Protein AF-A0AAZ3RYK9-F1 (afdb_monomer_lite)

Foldseek 3Di:
DVVVVVVVVVVVVVVVLVVVLVVLLVVLVVVLVVVLVVLVVVVVPDDVVVVVPDDPVVVVCCNPVVSCCSNPVVSVVVSVVVVVVCVVVVVVVVLCVVPVVLVVVVVVLVVVVVVLVVVLVVVLVVLVVQLVVLVVVLVVLVVVCVVCVVVCVVVVVVVVSVVVNVVSVVSSCVSVVVNVVSVVVSVVVVVVSVVVSVVVSVVVVVVVVVVVVVVVVVVVVVVVVVVD

InterPro domains:
  IPR011527 ABC transporter type 1, transmembrane domain [PF00664] (4-202)
  IPR011527 ABC transporter type 1, transmembrane domain [PS50929] (1-202)
  IPR036640 ABC transporter type 1, transmembrane domain superfamily [G3DSA:1.20.1560.10] (1-228)
  IPR036640 ABC transporter type 1, transmembrane domain superfamily [SSF90123] (3-207)
  IPR050173 ATP-binding cassette transporter C-like [PTHR24223] (3-204)

Structure (mmCIF, N/CA/C/O backbone):
data_AF-A0AAZ3RYK9-F1
#
_entry.id   AF-A0AAZ3RYK9-F1
#
loop_
_atom_site.group_PDB
_atom_site.id
_atom_site.type_symbol
_atom_site.label_atom_id
_atom_site.label_alt_id
_atom_site.label_comp_id
_atom_site.label_asym_id
_atom_site.label_entity_id
_atom_site.label_seq_id
_atom_site.pdbx_PDB_ins_code
_atom_site.Cartn_x
_atom_site.Cartn_y
_atom_site.Cartn_z
_atom_site.occupancy
_atom_site.B_iso_or_equiv
_atom_site.auth_seq_id
_atom_site.auth_comp_id
_atom_site.auth_asym_id
_atom_site.auth_atom_id
_atom_site.pdbx_PDB_model_num
ATOM 1 N N . MET A 1 1 ? 39.094 6.526 -16.541 1.00 68.06 1 MET A N 1
ATOM 2 C CA . MET A 1 1 ? 37.928 7.370 -16.906 1.00 68.06 1 MET A CA 1
ATOM 3 C C . MET A 1 1 ? 36.574 6.676 -16.722 1.00 68.06 1 MET A C 1
ATOM 5 O O . MET A 1 1 ? 35.721 7.270 -16.083 1.00 68.06 1 MET A O 1
ATOM 9 N N . ARG A 1 2 ? 36.355 5.431 -17.183 1.00 85.81 2 ARG A N 1
ATOM 10 C CA . ARG A 1 2 ? 35.039 4.752 -17.073 1.00 85.81 2 ARG A CA 1
ATOM 11 C C . ARG A 1 2 ? 34.524 4.572 -15.632 1.00 85.81 2 ARG A C 1
ATOM 13 O O . ARG A 1 2 ? 33.370 4.889 -15.381 1.00 85.81 2 ARG A O 1
ATOM 20 N N . LEU A 1 3 ? 35.371 4.163 -14.677 1.00 90.50 3 LEU A N 1
ATOM 21 C CA . LEU A 1 3 ? 34.967 4.031 -13.262 1.00 90.50 3 LEU A CA 1
ATOM 22 C C . LEU A 1 3 ? 34.516 5.361 -12.632 1.00 90.50 3 LEU A C 1
ATOM 24 O O . LEU A 1 3 ? 33.606 5.362 -11.811 1.00 90.50 3 LEU A O 1
ATOM 28 N N . GLY A 1 4 ? 35.112 6.488 -13.039 1.00 94.06 4 GLY A N 1
ATOM 29 C CA . GLY A 1 4 ? 34.736 7.809 -12.526 1.00 94.06 4 GLY A CA 1
ATOM 30 C C . GLY A 1 4 ? 33.314 8.209 -12.925 1.00 94.06 4 GLY A C 1
ATOM 31 O O . GLY A 1 4 ? 32.574 8.732 -12.100 1.00 94.06 4 GLY A O 1
ATOM 32 N N . VAL A 1 5 ? 32.901 7.888 -14.158 1.00 95.62 5 VAL A N 1
ATOM 33 C CA . VAL A 1 5 ? 31.535 8.153 -14.644 1.00 95.62 5 VAL A CA 1
ATOM 34 C C . VAL A 1 5 ? 30.508 7.301 -13.893 1.00 95.62 5 VAL A C 1
ATOM 36 O O . VAL A 1 5 ? 29.487 7.826 -13.462 1.00 95.62 5 VAL A O 1
ATOM 39 N N . TYR A 1 6 ? 30.793 6.014 -13.659 1.00 94.81 6 TYR A N 1
ATOM 40 C CA . TYR A 1 6 ? 29.920 5.156 -12.845 1.00 94.81 6 TYR A CA 1
ATOM 41 C C . TYR A 1 6 ? 29.797 5.656 -11.401 1.00 94.81 6 TYR A C 1
ATOM 43 O O . TYR A 1 6 ? 28.692 5.703 -10.864 1.00 94.81 6 TYR A O 1
ATOM 51 N N . GLY A 1 7 ? 30.909 6.086 -10.795 1.00 95.75 7 GLY A N 1
ATOM 52 C CA . GLY A 1 7 ? 30.903 6.686 -9.460 1.00 95.75 7 GLY A CA 1
ATOM 53 C C . GLY A 1 7 ? 30.065 7.966 -9.393 1.00 95.75 7 GLY A C 1
ATOM 54 O O . GLY A 1 7 ? 29.255 8.120 -8.481 1.00 95.75 7 GLY A O 1
ATOM 55 N N . ALA A 1 8 ? 30.192 8.849 -10.388 1.00 95.69 8 ALA A N 1
ATOM 56 C CA . ALA A 1 8 ? 29.411 10.082 -10.468 1.00 95.69 8 ALA A CA 1
ATOM 57 C C . ALA A 1 8 ? 27.904 9.814 -10.632 1.00 95.69 8 ALA A C 1
ATOM 59 O O . ALA A 1 8 ? 27.092 10.446 -9.956 1.00 95.69 8 ALA A O 1
ATOM 60 N N . LEU A 1 9 ? 27.523 8.842 -11.470 1.00 95.12 9 LEU A N 1
ATOM 61 C CA . LEU A 1 9 ? 26.125 8.435 -11.635 1.00 95.12 9 LEU A CA 1
ATOM 62 C C . LEU A 1 9 ? 25.547 7.868 -10.330 1.00 95.12 9 LEU A C 1
ATOM 64 O O . LEU A 1 9 ? 24.467 8.289 -9.918 1.00 95.12 9 LEU A O 1
ATOM 68 N N . GLY A 1 10 ? 26.281 6.996 -9.633 1.00 95.44 10 GLY A N 1
ATOM 69 C CA . GLY A 1 10 ? 25.856 6.460 -8.335 1.00 95.44 10 GLY A CA 1
ATOM 70 C C . GLY A 1 10 ? 25.704 7.542 -7.261 1.00 95.44 10 GLY A C 1
ATOM 71 O O . GLY A 1 10 ? 24.700 7.575 -6.549 1.00 95.44 10 GLY A O 1
ATOM 72 N N . ALA A 1 11 ? 26.646 8.486 -7.189 1.00 96.38 11 ALA A N 1
ATOM 73 C CA . ALA A 1 11 ? 26.546 9.627 -6.281 1.00 96.38 11 ALA A CA 1
ATOM 74 C C . ALA A 1 11 ? 25.321 10.502 -6.603 1.00 96.38 11 ALA A C 1
ATOM 76 O O . ALA A 1 11 ? 24.562 10.856 -5.701 1.00 96.38 11 ALA A O 1
ATOM 77 N N . SER A 1 12 ? 25.076 10.789 -7.888 1.00 96.19 12 SER A N 1
ATOM 78 C CA . SER A 1 12 ? 23.903 11.558 -8.324 1.00 96.19 12 SER A CA 1
ATOM 79 C C . SER A 1 12 ? 22.583 10.858 -7.981 1.00 96.19 12 SER A C 1
ATOM 81 O O . SER A 1 12 ? 21.645 11.511 -7.526 1.00 96.19 12 SER A O 1
ATOM 83 N N . GLN A 1 13 ? 22.528 9.527 -8.104 1.00 94.50 13 GLN A N 1
ATOM 84 C CA . GLN A 1 13 ? 21.373 8.726 -7.705 1.00 94.50 13 GLN A CA 1
ATOM 85 C C . GLN A 1 13 ? 21.132 8.818 -6.195 1.00 94.50 13 GLN A C 1
ATOM 87 O O . GLN A 1 13 ? 19.998 9.040 -5.773 1.00 94.50 13 GLN A O 1
ATOM 92 N N . GLY A 1 14 ? 22.182 8.684 -5.379 1.00 94.94 14 GLY A N 1
ATOM 93 C CA . GLY A 1 14 ? 22.080 8.798 -3.923 1.00 94.94 14 GLY A CA 1
ATOM 94 C C . GLY A 1 14 ? 21.541 10.161 -3.485 1.00 94.94 14 GLY A C 1
ATOM 95 O O . GLY A 1 14 ? 20.607 10.230 -2.685 1.00 94.94 14 GLY A O 1
ATOM 96 N N . ILE A 1 15 ? 22.065 11.240 -4.077 1.00 97.06 15 ILE A N 1
ATOM 97 C CA . ILE A 1 15 ? 21.591 12.608 -3.831 1.00 97.06 15 ILE A CA 1
ATOM 98 C C . ILE A 1 15 ? 20.122 12.749 -4.249 1.00 97.06 15 ILE A C 1
ATOM 100 O O . ILE A 1 15 ? 19.313 13.245 -3.469 1.00 97.06 15 ILE A O 1
ATOM 104 N N . ALA A 1 16 ? 19.748 12.265 -5.435 1.00 94.75 16 ALA A N 1
ATOM 105 C CA . ALA A 1 16 ? 18.373 12.343 -5.922 1.00 94.75 16 ALA A CA 1
ATOM 106 C C . ALA A 1 16 ? 17.383 11.592 -5.013 1.00 94.75 16 ALA A C 1
ATOM 108 O O . ALA A 1 16 ? 16.324 12.130 -4.690 1.00 94.75 16 ALA A O 1
ATOM 109 N N . VAL A 1 17 ? 17.731 10.385 -4.549 1.00 93.88 17 VAL A N 1
ATOM 110 C CA . VAL A 1 17 ? 16.900 9.601 -3.615 1.00 93.88 17 VAL A CA 1
ATOM 111 C C . VAL A 1 17 ? 16.759 10.313 -2.271 1.00 93.88 17 VAL A C 1
ATOM 113 O O . VAL A 1 17 ? 15.666 10.344 -1.698 1.00 93.88 17 VAL A O 1
ATOM 116 N N . PHE A 1 18 ? 17.837 10.918 -1.775 1.00 94.88 18 PHE A N 1
ATOM 117 C CA . PHE A 1 18 ? 17.808 11.685 -0.535 1.00 94.88 18 PHE A CA 1
ATOM 118 C C . PHE A 1 18 ? 16.912 12.924 -0.655 1.00 94.88 18 PHE A C 1
ATOM 120 O O . PHE A 1 18 ? 16.006 13.107 0.163 1.00 94.88 18 PHE A O 1
ATOM 127 N N . CYS A 1 19 ? 17.093 13.721 -1.714 1.00 95.69 19 CYS A N 1
ATOM 128 C CA . CYS A 1 19 ? 16.249 14.876 -2.018 1.00 95.69 19 CYS A CA 1
ATOM 129 C C . CYS A 1 19 ? 14.777 14.471 -2.132 1.00 95.69 19 CYS A C 1
ATOM 131 O O . CYS A 1 19 ? 13.927 15.067 -1.478 1.00 95.69 19 CYS A O 1
ATOM 133 N N . TYR A 1 20 ? 14.485 13.411 -2.887 1.00 93.81 20 TYR A N 1
ATOM 134 C CA . TYR A 1 20 ? 13.140 12.861 -3.026 1.00 93.81 20 TYR A CA 1
ATOM 135 C C . TYR A 1 20 ? 12.517 12.486 -1.672 1.00 93.81 20 TYR A C 1
ATOM 137 O O . TYR A 1 20 ? 11.384 12.873 -1.371 1.00 93.81 20 TYR A O 1
ATOM 145 N N . SER A 1 21 ? 13.260 11.762 -0.829 1.00 92.62 21 SER A N 1
ATOM 146 C CA . SER A 1 21 ? 12.773 11.337 0.485 1.00 92.62 21 SER A CA 1
ATOM 147 C C . SER A 1 21 ? 12.438 12.533 1.377 1.00 92.62 21 SER A C 1
ATOM 149 O O . SER A 1 21 ? 11.393 12.524 2.035 1.00 92.62 21 SER A O 1
ATOM 151 N N . ILE A 1 22 ? 13.280 13.571 1.361 1.00 94.25 22 ILE A N 1
ATOM 152 C CA . ILE A 1 22 ? 13.049 14.816 2.099 1.00 94.25 22 ILE A CA 1
ATOM 153 C C . ILE A 1 22 ? 11.828 15.556 1.554 1.00 94.25 22 ILE A C 1
ATOM 155 O O . ILE A 1 22 ? 10.961 15.932 2.340 1.00 94.25 22 ILE A O 1
ATOM 159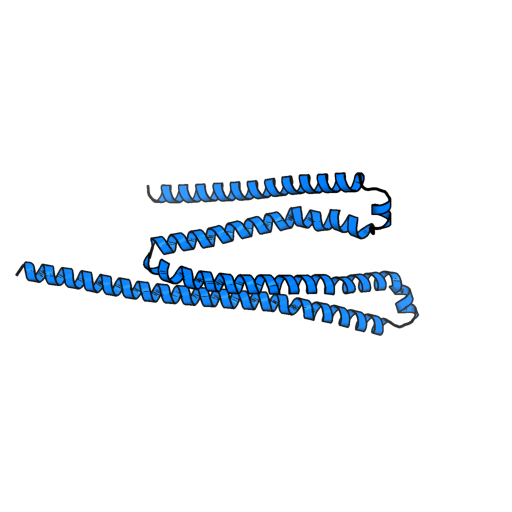 N N . SER A 1 23 ? 11.715 15.731 0.235 1.00 94.19 23 SER A N 1
ATOM 160 C CA . SER A 1 23 ? 10.589 16.442 -0.380 1.00 94.19 23 SER A CA 1
ATOM 161 C C . SER A 1 23 ? 9.244 15.817 -0.013 1.00 94.19 23 SER A C 1
ATOM 163 O O . SER A 1 23 ? 8.325 16.536 0.375 1.00 94.19 23 SER A O 1
ATOM 165 N N . VAL A 1 24 ? 9.129 14.484 -0.064 1.00 93.38 24 VAL A N 1
ATOM 166 C CA . VAL A 1 24 ? 7.886 13.795 0.319 1.00 93.38 24 VAL A CA 1
ATOM 167 C C . VAL A 1 24 ? 7.618 13.913 1.821 1.00 93.38 24 VAL A C 1
ATOM 169 O O . VAL A 1 24 ? 6.473 14.126 2.213 1.00 93.38 24 VAL A O 1
ATOM 172 N N . SER A 1 25 ? 8.648 13.823 2.668 1.00 91.50 25 SER A N 1
ATOM 173 C CA . SER A 1 25 ? 8.480 13.999 4.117 1.00 91.50 25 SER A CA 1
ATOM 174 C C . SER A 1 25 ? 8.010 15.414 4.476 1.00 91.50 25 SER A C 1
ATOM 176 O O . SER A 1 25 ? 7.058 15.566 5.236 1.00 91.50 25 SER A O 1
ATOM 178 N N . ILE A 1 26 ? 8.626 16.452 3.903 1.00 94.31 26 ILE A N 1
ATOM 179 C CA . ILE A 1 26 ? 8.230 17.851 4.134 1.00 94.31 26 ILE A CA 1
ATOM 180 C C . ILE A 1 26 ? 6.816 18.102 3.600 1.00 94.31 26 ILE A C 1
ATOM 182 O O . ILE A 1 26 ? 6.007 18.728 4.284 1.00 94.31 26 ILE A O 1
ATOM 186 N N . GLY A 1 27 ? 6.496 17.582 2.410 1.00 94.38 27 GLY A N 1
ATOM 187 C CA . GLY A 1 27 ? 5.152 17.665 1.838 1.00 94.38 27 GLY A CA 1
ATOM 188 C C . GLY A 1 27 ? 4.092 17.015 2.731 1.00 94.38 27 GLY A C 1
ATOM 189 O O . GLY A 1 27 ? 3.032 17.603 2.938 1.00 94.38 27 GLY A O 1
ATOM 190 N N . GLY A 1 28 ? 4.401 15.854 3.321 1.00 92.94 28 GLY A N 1
ATOM 191 C CA . GLY A 1 28 ? 3.537 15.178 4.292 1.00 92.94 28 GLY A CA 1
ATOM 192 C C . GLY A 1 28 ? 3.267 16.027 5.535 1.00 92.94 28 GLY A C 1
ATOM 193 O O . GLY A 1 28 ? 2.111 16.229 5.899 1.00 92.94 28 GLY A O 1
ATOM 194 N N . ILE A 1 29 ? 4.316 16.609 6.126 1.00 93.19 29 ILE A N 1
ATOM 195 C CA . ILE A 1 29 ? 4.194 17.481 7.307 1.00 93.19 29 ILE A CA 1
ATOM 196 C C . ILE A 1 29 ? 3.362 18.730 6.986 1.00 93.19 29 ILE A C 1
ATOM 198 O O . ILE A 1 29 ? 2.501 19.125 7.773 1.00 93.19 29 ILE A O 1
ATOM 202 N N . LEU A 1 30 ? 3.592 19.364 5.832 1.00 94.94 30 LEU A N 1
ATOM 203 C CA . LEU A 1 30 ? 2.838 20.551 5.425 1.00 94.94 30 LEU A CA 1
ATOM 204 C C . LEU A 1 30 ? 1.354 20.227 5.207 1.00 94.94 30 LEU A C 1
ATOM 206 O O . LEU A 1 30 ? 0.489 20.964 5.685 1.00 94.94 30 LEU A O 1
ATOM 210 N N . ALA A 1 31 ? 1.063 19.114 4.529 1.00 94.06 31 ALA A N 1
ATOM 211 C CA . ALA A 1 31 ? -0.299 18.649 4.295 1.00 94.06 31 ALA A CA 1
ATOM 212 C C . ALA A 1 31 ? -1.018 18.325 5.610 1.00 94.06 31 ALA A C 1
ATOM 214 O O . ALA A 1 31 ? -2.155 18.754 5.804 1.00 94.06 31 ALA A O 1
ATOM 215 N N . SER A 1 32 ? -0.348 17.637 6.536 1.00 93.50 32 SER A N 1
ATOM 216 C CA . SER A 1 32 ? -0.910 17.336 7.852 1.00 93.50 32 SER A CA 1
ATOM 217 C C . SER A 1 32 ? -1.215 18.599 8.653 1.00 93.50 32 SER A C 1
ATOM 219 O O . SER A 1 32 ? -2.338 18.765 9.131 1.00 93.50 32 SER A O 1
ATOM 221 N N . ARG A 1 33 ? -0.278 19.557 8.718 1.00 93.75 33 ARG A N 1
ATOM 222 C CA . ARG A 1 33 ? -0.511 20.841 9.402 1.00 93.75 33 ARG A CA 1
ATOM 223 C C . ARG A 1 33 ? -1.720 21.574 8.829 1.00 93.75 33 ARG A C 1
ATOM 225 O O . ARG A 1 33 ? -2.548 22.060 9.596 1.00 93.75 33 ARG A O 1
ATOM 232 N N . TYR A 1 34 ? -1.836 21.625 7.503 1.00 95.88 34 TYR A N 1
ATOM 233 C CA . TYR A 1 34 ? -2.966 22.263 6.832 1.00 95.88 34 TYR A CA 1
ATOM 234 C C . TYR A 1 34 ? -4.296 21.560 7.144 1.00 95.88 34 TYR A C 1
ATOM 236 O O . TYR A 1 34 ? -5.269 22.215 7.522 1.00 95.88 34 TYR A O 1
ATOM 244 N N . LEU A 1 35 ? -4.339 20.228 7.041 1.00 95.00 35 LEU A N 1
ATOM 245 C CA . LEU A 1 35 ? -5.543 19.438 7.312 1.00 95.00 35 LEU A CA 1
ATOM 246 C C . LEU A 1 35 ? -5.961 19.518 8.783 1.00 95.00 35 LEU A C 1
ATOM 248 O O . LEU A 1 35 ? -7.145 19.697 9.069 1.00 95.00 35 LEU A O 1
ATOM 252 N N . HIS A 1 36 ? -5.005 19.453 9.709 1.00 95.00 36 HIS A N 1
ATOM 253 C CA . HIS A 1 36 ? -5.260 19.573 11.140 1.00 95.00 36 HIS A CA 1
ATOM 254 C C . HIS A 1 36 ? -5.800 20.963 11.503 1.00 95.00 36 HIS A C 1
ATOM 256 O O . HIS A 1 36 ? -6.818 21.067 12.186 1.00 95.00 36 HIS A O 1
ATOM 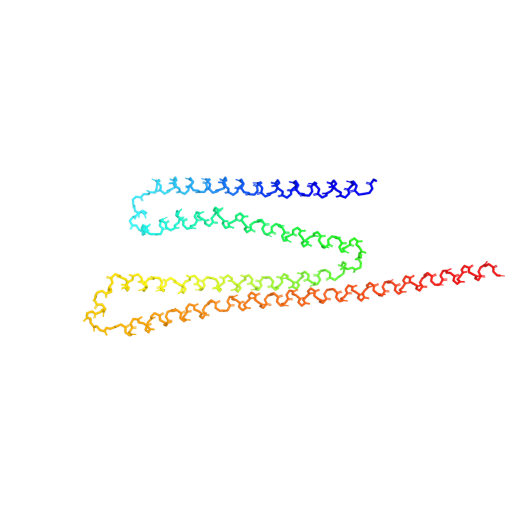262 N N . GLN A 1 37 ? -5.182 22.039 10.997 1.00 95.62 37 GLN A N 1
ATOM 263 C CA . GLN A 1 37 ? -5.663 23.407 11.224 1.00 95.62 37 GLN A CA 1
ATOM 264 C C . GLN A 1 37 ? -7.050 23.642 10.618 1.00 95.62 37 GLN A C 1
ATOM 266 O O . GLN A 1 37 ? -7.905 24.240 11.269 1.00 95.62 37 GLN A O 1
ATOM 271 N N . SER A 1 38 ? -7.297 23.148 9.401 1.00 96.19 38 SER A N 1
ATOM 272 C CA . SER A 1 38 ? -8.607 23.252 8.751 1.00 96.19 38 SER A CA 1
ATOM 273 C C . SER A 1 38 ? -9.687 22.498 9.534 1.00 96.19 38 SER A C 1
ATOM 275 O O . SER A 1 38 ? -10.769 23.034 9.779 1.00 96.19 38 SER A O 1
ATOM 277 N N . MET A 1 39 ? -9.383 21.282 10.002 1.00 94.00 39 MET A N 1
ATOM 278 C CA . MET A 1 39 ? -10.295 20.496 10.834 1.00 94.00 39 MET A CA 1
ATOM 279 C C . MET A 1 39 ? -10.596 21.208 12.155 1.00 94.00 39 MET A C 1
ATOM 281 O O . MET A 1 39 ? -11.764 21.348 12.514 1.00 94.00 39 MET A O 1
ATOM 285 N N . LEU A 1 40 ? -9.568 21.705 12.849 1.00 95.56 40 LEU A N 1
ATOM 286 C CA . LEU A 1 40 ? -9.721 22.434 14.106 1.00 95.56 40 LEU A CA 1
ATOM 287 C C . LEU A 1 40 ? -10.581 23.693 13.924 1.00 95.56 40 LEU A C 1
ATOM 289 O O . LEU A 1 40 ? -11.518 23.912 14.689 1.00 95.56 40 LEU A O 1
ATOM 293 N N . TYR A 1 41 ? -10.311 24.481 12.881 1.00 96.88 41 TYR A N 1
ATOM 294 C CA . TYR A 1 41 ? -11.074 25.689 12.567 1.00 96.88 41 TYR A CA 1
ATOM 295 C C . TYR A 1 41 ? -12.561 25.389 12.319 1.00 96.88 41 TYR A C 1
ATOM 297 O O . TYR A 1 41 ? -13.435 26.063 12.866 1.00 96.88 41 TYR A O 1
ATOM 305 N N . ASN A 1 42 ? -12.862 24.344 11.542 1.00 94.81 42 ASN A N 1
ATOM 306 C CA . ASN A 1 42 ? -14.240 23.951 11.239 1.00 94.81 42 ASN A CA 1
ATOM 307 C C . ASN A 1 42 ? -14.982 23.416 12.473 1.00 94.81 42 ASN A C 1
ATOM 309 O O . ASN A 1 42 ? -16.160 23.722 12.666 1.00 94.81 42 ASN A O 1
ATOM 313 N N . VAL A 1 43 ? -14.301 22.651 13.332 1.00 94.69 43 VAL A N 1
ATOM 314 C CA . VAL A 1 43 ? -14.889 22.131 14.575 1.00 94.69 43 VAL A CA 1
ATOM 315 C C . VAL A 1 43 ? -15.207 23.275 15.536 1.00 94.69 43 VAL A C 1
ATOM 317 O O . VAL A 1 43 ? -16.326 23.343 16.030 1.00 94.69 43 VAL A O 1
ATOM 320 N N . LEU A 1 44 ? -14.287 24.223 15.740 1.00 94.12 44 LEU A N 1
ATOM 321 C CA . LEU A 1 44 ? -14.506 25.367 16.638 1.00 94.12 44 LEU A CA 1
ATOM 322 C C . LEU A 1 44 ? -15.650 26.289 16.185 1.00 94.12 44 LEU A C 1
ATOM 324 O O . LEU A 1 44 ? -16.287 26.928 17.016 1.00 94.12 44 LEU A O 1
ATOM 328 N N . ARG A 1 45 ? -15.925 26.357 14.877 1.00 96.12 45 ARG A N 1
ATOM 329 C CA . ARG A 1 45 ? -17.015 27.166 14.307 1.00 96.12 45 ARG A CA 1
ATOM 330 C C . ARG A 1 45 ? -18.353 26.420 14.220 1.00 96.12 45 ARG A C 1
ATOM 332 O O . ARG A 1 45 ? -19.350 26.994 13.784 1.00 96.12 45 ARG A O 1
ATOM 339 N N . SER A 1 46 ? -18.388 25.144 14.595 1.00 95.19 46 SER A N 1
ATOM 340 C CA . SER A 1 46 ? -19.602 24.334 14.515 1.00 95.19 46 SER A CA 1
ATOM 341 C C . SER A 1 46 ? -20.611 24.721 15.610 1.00 95.19 46 SER A C 1
ATOM 343 O O . SER A 1 46 ? -20.209 25.039 16.729 1.00 95.19 46 SER A O 1
ATOM 345 N N . PRO A 1 47 ? -21.928 24.703 15.322 1.00 95.88 47 PRO A N 1
ATOM 346 C CA . PRO A 1 47 ? -22.956 25.042 16.307 1.00 95.88 47 PRO A CA 1
ATOM 347 C C . PRO A 1 47 ? -23.033 23.991 17.423 1.00 95.88 47 PRO A C 1
ATOM 349 O O . PRO A 1 47 ? -22.711 22.826 17.199 1.00 95.88 47 PRO A O 1
ATOM 352 N N . MET A 1 48 ? -23.561 24.360 18.595 1.00 92.44 48 MET A N 1
ATOM 353 C CA . MET A 1 48 ? -23.672 23.447 19.748 1.00 92.44 48 MET A CA 1
ATOM 354 C C . MET A 1 48 ? -24.418 22.139 19.420 1.00 92.44 48 MET A C 1
ATOM 356 O O . MET A 1 48 ? -24.017 21.067 19.862 1.00 92.44 48 MET A O 1
ATOM 360 N N . SER A 1 49 ? -25.419 22.195 18.530 1.00 95.00 49 SER A N 1
ATOM 361 C CA . SER A 1 49 ? -26.152 21.010 18.053 1.00 95.00 49 SER A CA 1
ATOM 362 C C . SER A 1 49 ? -25.251 19.936 17.416 1.00 95.00 49 SER A C 1
ATOM 364 O O . SER A 1 49 ? -25.556 18.745 17.490 1.00 95.00 49 SER A O 1
ATOM 366 N N . PHE A 1 50 ? -24.120 20.321 16.811 1.00 93.19 50 PHE A N 1
ATOM 367 C CA . PHE A 1 50 ? -23.137 19.367 16.287 1.00 93.19 50 PHE A CA 1
ATOM 368 C C . PHE A 1 50 ? -22.461 18.574 17.413 1.00 93.19 50 PHE A C 1
ATOM 370 O O . PHE A 1 50 ? -22.287 17.360 17.286 1.00 93.19 50 PHE A O 1
ATOM 377 N N . PHE A 1 51 ? -22.120 19.244 18.515 1.00 92.75 51 PHE A N 1
ATOM 378 C CA . PHE A 1 51 ? -21.480 18.629 19.678 1.00 92.75 51 PHE A CA 1
ATOM 379 C C . PHE A 1 51 ? -22.448 17.765 20.492 1.00 92.75 51 PHE A C 1
ATOM 381 O O . PHE A 1 51 ? -22.029 16.756 21.045 1.00 92.75 51 PHE A O 1
ATOM 388 N N . GLU A 1 52 ? -23.739 18.100 20.511 1.00 92.81 52 GLU A N 1
ATOM 389 C CA . GLU A 1 52 ? -24.767 17.269 21.154 1.00 92.81 52 GLU A CA 1
ATOM 390 C C . GLU A 1 52 ? -25.071 15.988 20.365 1.00 92.81 52 GLU A C 1
ATOM 392 O O . GLU A 1 52 ? -25.313 14.935 20.951 1.00 92.81 52 GLU A O 1
ATOM 397 N N . ARG A 1 53 ? -25.046 16.049 19.025 1.00 90.12 53 ARG A N 1
ATOM 398 C CA . ARG A 1 53 ? -25.304 14.877 18.166 1.00 90.12 53 ARG A CA 1
ATOM 399 C C . ARG A 1 53 ? -24.098 13.955 18.011 1.00 90.12 53 ARG A C 1
ATOM 401 O O . ARG A 1 53 ? -24.275 12.767 17.748 1.00 90.12 53 ARG A O 1
ATOM 408 N N . THR A 1 54 ? -22.882 14.488 18.102 1.00 88.38 54 THR A N 1
ATOM 409 C CA . THR A 1 54 ? -21.661 13.728 17.808 1.00 88.38 54 THR A CA 1
ATOM 410 C C . THR A 1 54 ? -21.008 13.256 19.105 1.00 88.38 54 THR A C 1
ATOM 412 O O . THR A 1 54 ? -20.618 14.093 19.915 1.00 88.38 54 THR A O 1
ATOM 415 N N . PRO A 1 55 ? -20.805 11.943 19.316 1.00 88.19 55 PRO A N 1
ATOM 416 C CA . PRO A 1 55 ? -20.144 11.467 20.525 1.00 88.19 55 PRO A CA 1
ATOM 417 C C . PRO A 1 55 ? -18.691 11.956 20.562 1.00 88.19 55 PRO A C 1
ATOM 419 O O . PRO A 1 55 ? -17.966 11.862 19.566 1.00 88.19 55 PRO A O 1
ATOM 422 N N . SER A 1 56 ? -18.243 12.426 21.728 1.00 84.94 56 SER A N 1
ATOM 423 C CA . SER A 1 56 ? -16.891 12.969 21.940 1.00 84.94 56 SER A CA 1
ATOM 424 C C . SER A 1 56 ? -15.780 12.002 21.505 1.00 84.94 56 SER A C 1
ATOM 426 O O . SER A 1 56 ? -14.779 12.429 20.930 1.00 84.94 56 SER A O 1
ATOM 428 N N . GLY A 1 57 ? -15.989 10.691 21.667 1.00 82.06 57 GLY A N 1
ATOM 429 C CA . GLY A 1 57 ? -15.054 9.653 21.221 1.00 82.06 57 GLY A CA 1
ATOM 430 C C . GLY A 1 57 ? -14.788 9.645 19.709 1.00 82.06 57 GLY A C 1
ATOM 431 O O . GLY A 1 57 ? -13.652 9.421 19.295 1.00 82.06 57 GLY A O 1
ATOM 432 N N . ASN A 1 58 ? -15.783 9.961 18.872 1.00 83.06 58 ASN A N 1
ATOM 433 C CA . ASN A 1 58 ? -15.580 10.052 17.420 1.00 83.06 58 ASN A CA 1
ATOM 434 C C . ASN A 1 58 ? -14.716 11.259 17.043 1.00 83.06 58 ASN A C 1
ATOM 436 O O . ASN A 1 58 ? -13.909 11.170 16.116 1.00 83.06 58 ASN A O 1
ATOM 440 N N . LEU A 1 59 ? -14.876 12.376 17.758 1.00 90.00 59 LEU A N 1
ATOM 441 C CA . LEU A 1 59 ? -14.075 13.578 17.544 1.00 90.00 59 LEU A CA 1
ATOM 442 C C . LEU A 1 59 ? -12.612 13.323 17.930 1.00 90.00 59 LEU A C 1
ATOM 444 O O . LEU A 1 59 ? -11.715 13.579 17.131 1.00 90.00 59 LEU A O 1
ATOM 448 N N . VAL A 1 60 ? -12.379 12.729 19.105 1.00 89.75 60 VAL A N 1
ATOM 449 C CA . VAL A 1 60 ? -11.033 12.355 19.570 1.00 89.75 60 VAL A CA 1
ATOM 450 C C . VAL A 1 60 ? -10.387 11.338 18.629 1.00 89.75 60 VAL A C 1
ATOM 452 O O . VAL A 1 60 ? -9.242 11.524 18.230 1.00 89.75 60 VAL A O 1
ATOM 455 N N . ASN A 1 61 ? -11.116 10.307 18.188 1.00 86.44 61 ASN A N 1
ATOM 456 C CA . ASN A 1 61 ? -10.567 9.323 17.254 1.00 86.44 61 ASN A CA 1
ATOM 457 C C . ASN A 1 61 ? -10.152 9.960 15.913 1.00 86.44 61 ASN A C 1
ATOM 459 O O . ASN A 1 61 ? -9.132 9.567 15.353 1.00 86.44 61 ASN A O 1
ATOM 463 N N . ARG A 1 62 ? -10.878 10.976 15.421 1.00 88.88 62 ARG A N 1
ATOM 464 C CA . ARG A 1 62 ? -10.456 11.747 14.239 1.00 88.88 62 ARG A CA 1
ATOM 465 C C . ARG A 1 62 ? -9.174 12.540 14.504 1.00 88.88 62 ARG A C 1
ATOM 467 O O . ARG A 1 62 ? -8.230 12.422 13.733 1.00 88.88 62 ARG A O 1
ATOM 474 N N . PHE A 1 63 ? -9.103 13.297 15.597 1.00 92.44 63 PHE A N 1
ATOM 475 C CA . PHE A 1 63 ? -7.914 14.105 15.893 1.00 92.44 63 PHE A CA 1
ATOM 476 C C . PHE A 1 63 ? -6.673 13.277 16.229 1.00 92.44 63 PHE A C 1
ATOM 478 O O . PHE A 1 63 ? -5.572 13.712 15.907 1.00 92.44 63 PHE A O 1
ATOM 485 N N . SER A 1 64 ? -6.829 12.103 16.837 1.00 89.88 64 SER A N 1
ATOM 486 C CA . SER A 1 64 ? -5.706 11.230 17.179 1.00 89.88 64 SER A CA 1
ATOM 487 C C . SER A 1 64 ? -5.368 10.266 16.042 1.00 89.88 64 SER A C 1
ATOM 489 O O . SER A 1 64 ? -4.289 10.342 15.466 1.00 89.88 64 SER A O 1
ATOM 491 N N . LYS A 1 65 ? -6.285 9.358 15.692 1.00 87.81 65 LYS A N 1
ATOM 492 C CA . LYS A 1 65 ? -5.981 8.208 14.829 1.00 87.81 65 LYS A CA 1
ATOM 493 C C . LYS A 1 65 ? -5.946 8.554 13.344 1.00 87.81 65 LYS A C 1
ATOM 495 O O . LYS A 1 65 ? -5.096 8.042 12.616 1.00 87.81 65 LYS A O 1
ATOM 500 N N . GLU A 1 66 ? -6.858 9.410 12.883 1.00 90.44 66 GLU A N 1
ATOM 501 C CA . GLU A 1 66 ? -6.853 9.837 11.477 1.00 90.44 66 GLU A CA 1
ATOM 502 C C . GLU A 1 66 ? -5.675 10.782 11.204 1.00 90.44 66 GLU A C 1
ATOM 504 O O . GLU A 1 66 ? -4.996 10.614 10.194 1.00 90.44 66 GLU A O 1
ATOM 509 N N . THR A 1 67 ? -5.364 11.706 12.122 1.00 91.50 67 THR A N 1
ATOM 510 C CA . THR A 1 67 ? -4.165 12.560 12.009 1.00 91.50 67 THR A CA 1
ATOM 511 C C . THR A 1 67 ? -2.880 11.729 11.984 1.00 91.50 67 THR A C 1
ATOM 513 O O . THR A 1 67 ? -2.075 11.914 11.079 1.00 91.50 67 THR A O 1
ATOM 516 N N . ASP A 1 68 ? -2.724 10.740 12.874 1.00 92.44 68 ASP A N 1
ATOM 517 C CA . ASP A 1 68 ? -1.556 9.839 12.860 1.00 92.44 68 ASP A CA 1
ATOM 518 C C . ASP A 1 68 ? -1.435 9.052 11.541 1.00 92.44 68 ASP A C 1
ATOM 520 O O . ASP A 1 68 ? -0.350 8.877 10.985 1.00 92.44 68 ASP A O 1
ATOM 524 N N . THR A 1 69 ? -2.568 8.639 10.966 1.00 90.69 69 THR A N 1
ATOM 525 C CA . THR A 1 69 ? -2.582 7.999 9.643 1.00 90.69 69 THR A CA 1
ATOM 526 C C . THR A 1 69 ? -2.066 8.954 8.558 1.00 90.69 69 THR A C 1
ATOM 528 O O . THR A 1 69 ? -1.293 8.540 7.690 1.00 90.69 69 THR A O 1
ATOM 531 N N . ILE A 1 70 ? -2.459 10.230 8.605 1.00 91.50 70 ILE A N 1
ATOM 532 C CA . ILE A 1 70 ? -2.011 11.258 7.655 1.00 91.50 70 ILE A CA 1
ATOM 533 C C . ILE A 1 70 ? -0.521 11.575 7.833 1.00 91.50 70 ILE A C 1
ATOM 535 O O . ILE A 1 70 ? 0.182 11.720 6.834 1.00 91.50 70 ILE A O 1
ATOM 539 N N . ASP A 1 71 ? -0.039 11.633 9.072 1.00 91.62 71 ASP A N 1
ATOM 540 C CA . ASP A 1 71 ? 1.350 11.958 9.403 1.00 91.62 71 ASP A CA 1
ATOM 541 C C . ASP A 1 71 ? 2.323 10.833 9.053 1.00 91.62 71 ASP A C 1
ATOM 543 O O . ASP A 1 71 ? 3.346 11.051 8.400 1.00 91.62 71 ASP A O 1
ATOM 547 N N . SER A 1 72 ? 2.004 9.614 9.480 1.00 89.19 72 SER A N 1
ATOM 548 C CA . SER A 1 72 ? 2.958 8.505 9.486 1.00 89.19 72 SER A CA 1
ATOM 549 C C . SER A 1 72 ? 2.756 7.561 8.300 1.00 89.19 72 SER A C 1
ATOM 551 O O . SER A 1 72 ? 3.715 7.113 7.663 1.00 89.19 72 SER A O 1
ATOM 553 N N . ILE A 1 73 ? 1.500 7.244 7.976 1.00 91.25 73 ILE A N 1
ATOM 554 C CA . ILE A 1 73 ? 1.173 6.160 7.041 1.00 91.25 73 ILE A CA 1
ATOM 555 C C . ILE A 1 73 ? 1.149 6.666 5.595 1.00 91.25 73 ILE A C 1
ATOM 557 O O . ILE A 1 73 ? 1.764 6.049 4.720 1.00 91.25 73 ILE A O 1
ATOM 561 N N . ILE A 1 74 ? 0.485 7.795 5.323 1.00 91.38 74 ILE A N 1
ATOM 562 C CA . ILE A 1 74 ? 0.328 8.320 3.955 1.00 91.38 74 ILE A CA 1
ATOM 563 C C . ILE A 1 74 ? 1.680 8.616 3.277 1.00 91.38 74 ILE A C 1
ATOM 565 O O . ILE A 1 74 ? 1.882 8.125 2.160 1.00 91.38 74 ILE A O 1
ATOM 569 N N . PRO A 1 75 ? 2.642 9.332 3.900 1.00 92.12 75 PRO A N 1
ATOM 570 C CA . PRO A 1 75 ? 3.916 9.634 3.247 1.00 92.12 75 PRO A CA 1
ATOM 571 C C . PRO A 1 75 ? 4.719 8.370 2.931 1.00 92.12 75 PRO A C 1
ATOM 573 O O . PRO A 1 75 ? 5.337 8.276 1.871 1.00 92.12 75 PRO A O 1
ATOM 576 N N . SER A 1 76 ? 4.669 7.371 3.818 1.00 91.75 76 SER A N 1
ATOM 577 C CA . SER A 1 76 ? 5.316 6.073 3.608 1.00 91.75 76 SER A CA 1
ATOM 578 C C . SER A 1 76 ? 4.719 5.329 2.407 1.00 91.75 76 SER A C 1
ATOM 580 O O . SER A 1 76 ? 5.451 4.875 1.523 1.00 91.75 76 SER A O 1
ATOM 582 N N . ILE A 1 77 ? 3.384 5.277 2.308 1.00 92.56 77 ILE A N 1
ATOM 583 C CA . ILE A 1 77 ? 2.690 4.644 1.177 1.00 92.56 77 ILE A CA 1
ATOM 584 C C . ILE A 1 77 ? 3.021 5.350 -0.141 1.00 92.56 77 ILE A C 1
ATOM 586 O O . ILE A 1 77 ? 3.303 4.675 -1.131 1.00 92.56 77 ILE A O 1
ATOM 590 N N . ILE A 1 78 ? 3.038 6.687 -0.167 1.00 92.19 78 ILE A N 1
ATOM 591 C CA . ILE A 1 78 ? 3.388 7.458 -1.370 1.00 92.19 78 ILE A CA 1
ATOM 592 C C . ILE A 1 78 ? 4.819 7.142 -1.818 1.00 92.19 78 ILE A C 1
ATOM 594 O O . ILE A 1 78 ? 5.040 6.914 -3.010 1.00 92.19 78 ILE A O 1
ATOM 598 N N . LYS A 1 79 ? 5.776 7.060 -0.880 1.00 91.38 79 LYS A N 1
ATOM 599 C CA . LYS A 1 79 ? 7.168 6.694 -1.191 1.00 91.38 79 LYS A CA 1
ATOM 600 C C . LYS A 1 79 ? 7.270 5.323 -1.851 1.00 91.38 79 LYS A C 1
ATOM 602 O O . LYS A 1 79 ? 7.878 5.185 -2.912 1.00 91.38 79 LYS A O 1
ATOM 607 N N . MET A 1 80 ? 6.629 4.321 -1.253 1.00 92.50 80 MET A N 1
ATOM 608 C CA . MET A 1 80 ? 6.608 2.962 -1.800 1.00 92.50 80 MET A CA 1
ATOM 609 C C . MET A 1 80 ? 5.909 2.899 -3.162 1.00 92.50 80 MET A C 1
ATOM 611 O O . MET A 1 80 ? 6.387 2.215 -4.069 1.00 92.50 80 MET A O 1
ATOM 615 N N . PHE A 1 81 ? 4.801 3.625 -3.327 1.00 91.25 81 PHE A N 1
ATOM 616 C CA . PHE A 1 81 ? 4.038 3.658 -4.571 1.00 91.25 81 PHE A CA 1
ATOM 617 C C . PHE A 1 81 ? 4.842 4.274 -5.717 1.00 91.25 81 PHE A C 1
ATOM 619 O O . PHE A 1 81 ? 4.982 3.644 -6.764 1.00 91.25 81 PHE A O 1
ATOM 626 N N . MET A 1 82 ? 5.416 5.466 -5.521 1.00 91.62 82 MET A N 1
ATOM 627 C CA . MET A 1 82 ? 6.227 6.118 -6.553 1.00 91.62 82 MET A CA 1
ATOM 628 C C . MET A 1 82 ? 7.456 5.278 -6.903 1.00 91.62 82 MET A C 1
ATOM 630 O O . MET A 1 82 ? 7.724 5.070 -8.083 1.00 91.62 82 MET A O 1
ATOM 634 N N . GLY A 1 83 ? 8.162 4.737 -5.902 1.00 92.12 83 GLY A N 1
ATOM 635 C CA . GLY A 1 83 ? 9.313 3.861 -6.139 1.00 92.12 83 GLY A CA 1
ATOM 636 C C . GLY A 1 83 ? 8.946 2.625 -6.963 1.00 92.12 83 GLY A C 1
ATOM 637 O O . GLY A 1 83 ? 9.634 2.290 -7.925 1.00 92.12 83 GLY A O 1
ATOM 638 N N . SER A 1 84 ? 7.819 1.986 -6.646 1.00 90.94 84 SER A N 1
ATOM 639 C CA . SER A 1 84 ? 7.330 0.825 -7.398 1.00 90.94 84 SER A CA 1
ATOM 640 C C . SER A 1 84 ? 6.925 1.194 -8.828 1.00 90.94 84 SER A C 1
ATOM 642 O O . SER A 1 84 ? 7.309 0.500 -9.766 1.00 90.94 84 SER A O 1
ATOM 644 N N . MET A 1 85 ? 6.206 2.305 -9.018 1.00 90.69 85 MET A N 1
ATOM 645 C CA . MET A 1 85 ? 5.811 2.790 -10.345 1.00 90.69 85 MET A CA 1
ATOM 646 C C . MET A 1 85 ? 7.031 3.086 -11.225 1.00 90.69 85 MET A C 1
ATOM 648 O O . MET A 1 85 ? 7.099 2.600 -12.353 1.00 90.69 85 MET A O 1
ATOM 652 N N . PHE A 1 86 ? 8.024 3.816 -10.708 1.00 91.88 86 PHE A N 1
ATOM 653 C CA . PHE A 1 86 ? 9.243 4.116 -11.463 1.00 91.88 86 PHE A CA 1
ATOM 654 C C . PHE A 1 86 ? 10.087 2.874 -11.743 1.00 91.88 86 PHE A C 1
ATOM 656 O O . PHE A 1 86 ? 10.632 2.767 -12.836 1.00 91.88 86 PHE A O 1
ATOM 663 N N . ASN A 1 87 ? 10.161 1.912 -10.819 1.00 91.19 87 ASN A N 1
ATOM 664 C CA . ASN A 1 87 ? 10.851 0.645 -11.071 1.00 91.19 87 ASN A CA 1
ATOM 665 C C . ASN A 1 87 ? 10.193 -0.156 -12.201 1.00 91.19 87 ASN A C 1
ATOM 667 O O . ASN A 1 87 ? 10.896 -0.677 -13.067 1.00 91.19 87 ASN A O 1
ATOM 671 N N . VAL A 1 88 ? 8.859 -0.231 -12.224 1.00 88.69 88 VAL A N 1
ATOM 672 C CA . VAL A 1 88 ? 8.117 -0.932 -13.284 1.00 88.69 88 VAL A CA 1
ATOM 673 C C . VAL A 1 88 ? 8.304 -0.229 -14.629 1.00 88.69 88 VAL A C 1
ATOM 675 O O . VAL A 1 88 ? 8.664 -0.878 -15.611 1.00 88.69 88 VAL A O 1
ATOM 678 N N . VAL A 1 89 ? 8.123 1.094 -14.678 1.00 90.31 89 VAL A N 1
ATOM 679 C CA . VAL A 1 89 ? 8.299 1.881 -15.911 1.00 90.31 89 VAL A CA 1
ATOM 680 C C . VAL A 1 89 ? 9.748 1.822 -16.397 1.00 90.31 89 VAL A C 1
ATOM 682 O O . VAL A 1 89 ? 9.982 1.554 -17.571 1.00 90.31 89 VAL A O 1
ATOM 685 N N . GLY A 1 90 ? 10.722 2.003 -15.505 1.00 92.06 90 GLY A N 1
ATOM 686 C CA . GLY A 1 90 ? 12.147 1.956 -15.831 1.00 92.06 90 GLY A CA 1
ATOM 687 C C . GLY A 1 90 ? 12.574 0.593 -16.370 1.00 92.06 90 GLY A C 1
ATOM 688 O O . GLY A 1 90 ? 13.209 0.523 -17.420 1.00 92.06 90 GLY A O 1
ATOM 689 N N . SER A 1 91 ? 12.151 -0.493 -15.717 1.00 88.56 91 SER A N 1
ATOM 690 C CA . SER A 1 91 ? 12.419 -1.855 -16.200 1.00 88.56 91 SER A CA 1
ATOM 691 C C . SER A 1 91 ? 11.783 -2.097 -17.571 1.00 88.56 91 SER A C 1
ATOM 693 O O . SER A 1 91 ? 12.430 -2.643 -18.460 1.00 88.56 91 SER A O 1
ATOM 695 N N . CYS A 1 92 ? 10.545 -1.638 -17.777 1.00 86.75 92 CYS A N 1
ATOM 696 C CA . CYS A 1 92 ? 9.854 -1.743 -19.061 1.00 86.75 92 CYS A CA 1
ATOM 697 C C . CYS A 1 92 ? 10.608 -1.005 -20.183 1.00 86.75 92 CYS A C 1
ATOM 699 O O . CYS A 1 92 ? 10.842 -1.578 -21.246 1.00 86.75 92 CYS A O 1
ATOM 701 N N . VAL A 1 93 ? 11.064 0.228 -19.933 1.00 90.06 93 VAL A N 1
ATOM 702 C CA . VAL A 1 93 ? 11.840 1.026 -20.900 1.00 90.06 93 VAL A CA 1
ATOM 703 C C . VAL A 1 93 ? 13.167 0.348 -21.249 1.00 90.06 93 VAL A C 1
ATOM 705 O O . VAL A 1 93 ? 13.504 0.245 -22.426 1.00 90.06 93 VAL A O 1
ATOM 708 N N . VAL A 1 94 ? 13.904 -0.160 -20.255 1.00 90.25 94 VAL A N 1
ATOM 709 C CA . VAL A 1 94 ? 15.174 -0.870 -20.490 1.00 90.25 94 VAL A CA 1
ATOM 710 C C . VAL A 1 94 ? 14.957 -2.118 -21.349 1.00 90.25 94 VAL A C 1
ATOM 712 O O . VAL A 1 94 ? 15.705 -2.340 -22.301 1.00 90.25 94 VAL A O 1
ATOM 715 N N . ILE A 1 95 ? 13.912 -2.902 -21.066 1.00 86.12 95 ILE A N 1
ATOM 716 C CA . ILE A 1 95 ? 13.576 -4.106 -21.841 1.00 86.12 95 ILE A CA 1
ATOM 717 C C . ILE A 1 95 ? 13.189 -3.744 -23.283 1.00 86.12 95 ILE A C 1
ATOM 719 O O . ILE A 1 95 ? 13.641 -4.404 -24.218 1.00 86.12 95 ILE A O 1
ATOM 723 N N . LEU A 1 96 ? 12.406 -2.679 -23.480 1.00 86.12 96 LEU A N 1
ATOM 724 C CA . LEU A 1 96 ? 12.001 -2.205 -24.807 1.00 86.12 96 LEU A CA 1
ATOM 725 C C . LEU A 1 96 ? 13.190 -1.753 -25.664 1.00 86.12 96 LEU A C 1
ATOM 727 O O . LEU A 1 96 ? 13.226 -2.054 -26.856 1.00 86.12 96 LEU A O 1
ATOM 731 N N . ILE A 1 97 ? 14.167 -1.064 -25.064 1.00 88.38 97 ILE A N 1
ATOM 732 C CA . ILE A 1 97 ? 15.390 -0.642 -25.763 1.00 88.38 97 ILE A CA 1
ATOM 733 C C . ILE A 1 97 ? 16.264 -1.857 -26.102 1.00 88.38 97 ILE A C 1
ATOM 735 O O . ILE A 1 97 ? 16.805 -1.936 -27.203 1.00 88.38 97 ILE A O 1
ATOM 739 N N . ALA A 1 98 ? 16.397 -2.812 -25.177 1.00 85.50 98 ALA A N 1
ATOM 740 C CA . ALA A 1 98 ? 17.224 -4.000 -25.378 1.00 85.50 98 ALA A CA 1
ATOM 741 C C . ALA A 1 98 ? 16.647 -4.956 -26.434 1.00 85.50 98 ALA A C 1
ATOM 743 O O . ALA A 1 98 ? 17.393 -5.580 -27.189 1.00 85.50 98 ALA A O 1
ATOM 744 N N . THR A 1 99 ? 15.324 -5.120 -26.489 1.00 82.06 99 THR A N 1
ATOM 745 C CA . THR A 1 99 ? 14.669 -6.017 -27.447 1.00 82.06 99 THR A CA 1
ATOM 746 C C . THR A 1 99 ? 13.309 -5.444 -27.863 1.00 82.06 99 THR A C 1
ATOM 748 O O . THR A 1 99 ? 12.295 -5.712 -27.217 1.00 82.06 99 THR A O 1
ATOM 751 N N . PRO A 1 100 ? 13.229 -4.704 -28.983 1.00 82.19 100 PRO A N 1
ATOM 752 C CA . PRO A 1 100 ? 11.986 -4.046 -29.399 1.00 82.19 100 PRO A CA 1
ATOM 753 C C . PRO A 1 100 ? 10.865 -5.033 -29.766 1.00 82.19 100 PRO A C 1
ATOM 755 O O . PRO A 1 100 ? 9.690 -4.684 -29.688 1.00 82.19 100 PRO A O 1
ATOM 758 N N . LEU A 1 101 ? 11.195 -6.292 -30.091 1.00 80.44 101 LEU A N 1
ATOM 759 C CA . LEU A 1 101 ? 10.217 -7.361 -30.360 1.00 80.44 101 LEU A CA 1
ATOM 760 C C . LEU A 1 101 ? 9.278 -7.635 -29.170 1.00 80.44 101 LEU A C 1
ATOM 762 O O . LEU A 1 101 ? 8.160 -8.112 -29.356 1.00 80.44 101 LEU A O 1
ATOM 766 N N . VAL A 1 102 ? 9.701 -7.293 -27.950 1.00 79.06 102 VAL A N 1
ATOM 767 C CA . VAL A 1 102 ? 8.912 -7.452 -26.718 1.00 79.06 102 VAL A CA 1
ATOM 768 C C . VAL A 1 102 ? 7.687 -6.537 -26.687 1.00 79.06 102 VAL A C 1
ATOM 770 O O . VAL A 1 102 ? 6.709 -6.838 -26.001 1.00 79.06 102 VAL A O 1
ATOM 773 N N . ALA A 1 103 ? 7.687 -5.457 -27.473 1.00 83.00 103 ALA A N 1
ATOM 774 C CA . ALA A 1 103 ? 6.576 -4.514 -27.549 1.00 83.00 103 ALA A CA 1
ATOM 775 C C . ALA A 1 103 ? 5.239 -5.171 -27.943 1.00 83.00 103 ALA A C 1
ATOM 777 O O . ALA A 1 103 ? 4.186 -4.653 -27.588 1.00 83.00 103 ALA A O 1
ATOM 778 N N . ILE A 1 104 ? 5.263 -6.327 -28.617 1.00 84.75 104 ILE A N 1
ATOM 779 C CA . ILE A 1 104 ? 4.057 -7.083 -28.994 1.00 84.75 104 ILE A CA 1
ATOM 780 C C . ILE A 1 104 ? 3.438 -7.809 -27.784 1.00 84.75 104 ILE A C 1
ATOM 782 O O . ILE A 1 104 ? 2.222 -7.974 -27.709 1.00 84.75 104 ILE A O 1
ATOM 786 N N . ILE A 1 105 ? 4.257 -8.224 -26.813 1.00 82.62 105 ILE A N 1
ATOM 787 C CA . ILE A 1 105 ? 3.834 -9.017 -25.647 1.00 82.62 105 ILE A CA 1
ATOM 788 C C . ILE A 1 105 ? 3.315 -8.126 -24.503 1.00 82.62 105 ILE A C 1
ATOM 790 O O . ILE A 1 105 ? 2.455 -8.543 -23.728 1.00 82.62 105 ILE A O 1
ATOM 794 N N . ILE A 1 106 ? 3.786 -6.880 -24.408 1.00 83.50 106 ILE A N 1
ATOM 795 C CA . ILE A 1 106 ? 3.407 -5.949 -23.331 1.00 83.50 106 ILE A CA 1
ATOM 796 C C . ILE A 1 106 ? 1.900 -5.607 -23.315 1.00 83.50 106 ILE A C 1
ATOM 798 O O . ILE A 1 106 ? 1.309 -5.668 -22.236 1.00 83.50 106 ILE A O 1
ATOM 802 N N . PRO A 1 107 ? 1.234 -5.278 -24.442 1.00 87.50 107 PRO A N 1
ATOM 803 C CA . PRO A 1 107 ? -0.189 -4.937 -24.447 1.00 87.50 107 PRO A CA 1
ATOM 804 C C . PRO A 1 107 ? -1.120 -6.036 -23.899 1.00 87.50 107 PRO A C 1
ATOM 806 O O . PRO A 1 107 ? -1.915 -5.722 -23.009 1.00 87.50 107 PRO A O 1
ATOM 809 N N . PRO A 1 108 ? -1.047 -7.313 -24.341 1.00 87.44 108 PRO A N 1
ATOM 810 C CA . PRO A 1 108 ? -1.927 -8.353 -23.805 1.00 87.44 108 PRO A CA 1
ATOM 811 C C . PRO A 1 108 ? -1.667 -8.630 -22.318 1.00 87.44 108 PRO A C 1
ATOM 813 O O . PRO A 1 108 ? -2.617 -8.838 -21.561 1.00 87.44 108 PRO A O 1
ATOM 816 N N . LEU A 1 109 ? -0.407 -8.557 -21.872 1.00 84.69 109 LEU A N 1
ATOM 817 C CA . LEU A 1 109 ? -0.064 -8.628 -20.450 1.00 84.69 109 LEU A CA 1
ATOM 818 C C . LEU A 1 109 ? -0.697 -7.474 -19.669 1.00 84.69 109 LEU A C 1
ATOM 820 O O . LEU A 1 109 ? -1.357 -7.712 -18.661 1.00 84.69 109 LEU A O 1
ATOM 824 N N . GLY A 1 110 ? -0.539 -6.236 -20.141 1.00 86.31 110 GLY A N 1
ATOM 825 C CA . GLY A 1 110 ? -1.087 -5.044 -19.495 1.00 86.31 110 GLY A CA 1
ATOM 826 C C . GLY A 1 110 ? -2.604 -5.111 -19.321 1.00 86.31 110 GLY A C 1
ATOM 827 O O . GLY A 1 110 ? -3.114 -4.782 -18.250 1.00 86.31 110 GLY A O 1
ATOM 828 N N . ILE A 1 111 ? -3.323 -5.619 -20.327 1.00 89.19 111 ILE A N 1
ATOM 829 C CA . ILE A 1 111 ? -4.772 -5.847 -20.247 1.00 89.19 111 ILE A CA 1
ATOM 830 C C . ILE A 1 111 ? -5.098 -6.864 -19.145 1.00 89.19 111 ILE A C 1
ATOM 832 O O . ILE A 1 111 ? -5.956 -6.601 -18.301 1.00 89.19 111 ILE A O 1
ATOM 836 N N . LEU A 1 112 ? -4.395 -8.001 -19.104 1.00 87.69 112 LEU A N 1
ATOM 837 C CA . LEU A 1 112 ? -4.595 -9.024 -18.074 1.00 87.69 112 LEU A CA 1
ATOM 838 C C . LEU A 1 112 ? -4.322 -8.466 -16.668 1.00 87.69 112 LEU A C 1
ATOM 840 O O . LEU A 1 112 ? -5.152 -8.637 -15.772 1.00 87.69 112 LEU A O 1
ATOM 844 N N . TYR A 1 113 ? -3.211 -7.743 -16.483 1.00 86.94 113 TYR A N 1
ATOM 845 C CA . TYR A 1 113 ? -2.887 -7.070 -15.220 1.00 86.94 113 TYR A CA 1
ATOM 846 C C . TYR A 1 113 ? -3.981 -6.081 -14.812 1.00 86.94 113 TYR A C 1
ATOM 848 O O . TYR A 1 113 ? -4.390 -6.080 -13.653 1.00 86.94 113 TYR A O 1
ATOM 856 N N . PHE A 1 114 ? -4.501 -5.285 -15.748 1.00 89.19 114 PHE A N 1
ATOM 857 C CA . PHE A 1 114 ? -5.565 -4.324 -15.470 1.00 89.19 114 PHE A CA 1
ATOM 858 C C . PHE A 1 114 ? -6.849 -5.007 -14.972 1.00 89.19 114 PHE A C 1
ATOM 860 O O . PHE A 1 114 ? -7.444 -4.566 -13.984 1.00 89.19 114 PHE A O 1
ATOM 867 N N . PHE A 1 115 ? -7.256 -6.118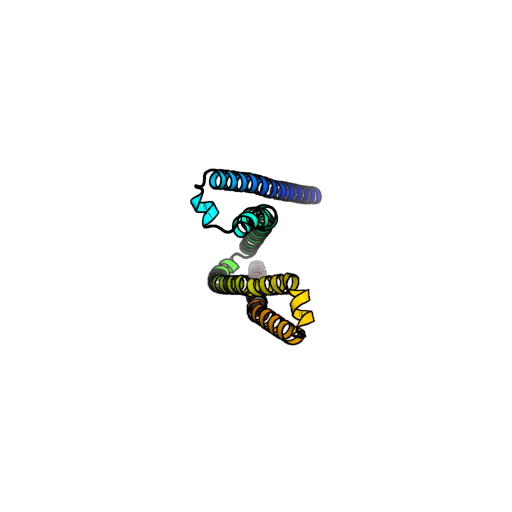 -15.595 1.00 90.00 115 PHE A N 1
ATOM 868 C CA . PHE A 1 115 ? -8.412 -6.898 -15.142 1.00 90.00 115 PHE A CA 1
ATOM 869 C C . PHE A 1 115 ? -8.201 -7.495 -13.747 1.00 90.00 115 PHE A C 1
ATOM 871 O O . PHE A 1 115 ? -9.063 -7.341 -12.875 1.00 90.00 115 PHE A O 1
ATOM 878 N N . VAL A 1 116 ? -7.047 -8.129 -13.512 1.00 88.88 116 VAL A N 1
ATOM 879 C CA . VAL A 1 116 ? -6.706 -8.719 -12.208 1.00 88.88 116 VAL A CA 1
ATOM 880 C C . VAL A 1 116 ? -6.653 -7.642 -11.125 1.00 88.88 116 VAL A C 1
ATOM 882 O O . VAL A 1 116 ? -7.238 -7.820 -10.058 1.00 88.88 116 VAL A O 1
ATOM 885 N N . GLN A 1 117 ? -6.025 -6.497 -11.404 1.00 87.50 117 GLN A N 1
ATOM 886 C CA . GLN A 1 117 ? -5.935 -5.371 -10.478 1.00 87.50 117 GLN A CA 1
ATOM 887 C C . GLN A 1 117 ? -7.319 -4.818 -10.133 1.00 87.50 117 GLN A C 1
ATOM 889 O O . GLN A 1 117 ? -7.617 -4.600 -8.957 1.00 87.50 117 GLN A O 1
ATOM 894 N N . ARG A 1 118 ? -8.195 -4.623 -11.125 1.00 90.56 118 ARG A N 1
ATOM 895 C CA . ARG A 1 118 ? -9.554 -4.114 -10.893 1.00 90.56 118 ARG A CA 1
ATOM 896 C C . ARG A 1 118 ? -10.369 -5.057 -10.008 1.00 90.56 118 ARG A C 1
ATOM 898 O O . ARG A 1 118 ? -11.034 -4.593 -9.079 1.00 90.56 118 ARG A O 1
ATOM 905 N N . PHE A 1 119 ? -10.293 -6.362 -10.266 1.00 89.75 119 PHE A N 1
ATOM 906 C CA . PHE A 1 119 ? -10.970 -7.374 -9.454 1.00 89.75 119 PHE A CA 1
ATOM 907 C C . PHE A 1 119 ? -10.402 -7.428 -8.029 1.00 89.75 119 PHE A C 1
ATOM 909 O O . PHE A 1 119 ? -11.153 -7.390 -7.053 1.00 89.75 119 PHE A O 1
ATOM 916 N N . TYR A 1 120 ? -9.074 -7.431 -7.899 1.00 90.62 120 TYR A N 1
ATOM 917 C CA . TYR A 1 120 ? -8.389 -7.458 -6.610 1.00 90.62 120 TYR A CA 1
ATOM 918 C C . TYR A 1 120 ? -8.736 -6.244 -5.742 1.00 90.62 120 TYR A C 1
ATOM 920 O O . TYR A 1 120 ? -9.093 -6.404 -4.578 1.00 90.62 120 TYR A O 1
ATOM 928 N N . VAL A 1 121 ? -8.688 -5.030 -6.299 1.00 90.00 121 VAL A N 1
ATOM 929 C CA . VAL A 1 121 ? -8.971 -3.794 -5.552 1.00 90.00 121 VAL A CA 1
ATOM 930 C C . VAL A 1 121 ? -10.422 -3.753 -5.068 1.00 90.00 121 VAL A C 1
ATOM 932 O O . VAL A 1 121 ? -10.687 -3.280 -3.960 1.00 90.00 121 VAL A O 1
ATOM 935 N N . ALA A 1 122 ? -11.373 -4.245 -5.867 1.00 90.50 122 ALA A N 1
ATOM 936 C CA . ALA A 1 122 ? -12.770 -4.346 -5.454 1.00 90.50 122 ALA A CA 1
ATOM 937 C C . ALA A 1 122 ? -12.941 -5.312 -4.269 1.00 90.50 122 ALA A C 1
ATOM 939 O O . ALA A 1 122 ? -13.509 -4.920 -3.247 1.00 90.50 122 ALA A O 1
ATOM 940 N N . SER A 1 123 ? -12.395 -6.524 -4.377 1.00 91.62 123 SER A N 1
ATOM 941 C CA . SER A 1 123 ? -12.494 -7.560 -3.342 1.00 91.62 123 SER A CA 1
ATOM 942 C C . SER A 1 123 ? -11.736 -7.187 -2.064 1.00 91.62 123 SER A C 1
ATOM 944 O O . SER A 1 123 ? -12.295 -7.252 -0.971 1.00 91.62 123 SER A O 1
ATOM 946 N N . SER A 1 124 ? -10.495 -6.708 -2.188 1.00 90.25 124 SER A N 1
ATOM 947 C CA . SER A 1 124 ? -9.647 -6.300 -1.060 1.00 90.25 124 SER A CA 1
ATOM 948 C C . SER A 1 124 ? -10.280 -5.166 -0.249 1.00 90.25 124 SER A C 1
ATOM 950 O O . SER A 1 124 ? -10.288 -5.212 0.981 1.00 90.25 124 SER A O 1
ATOM 952 N N . ARG A 1 125 ? -10.905 -4.182 -0.913 1.00 89.88 125 ARG A N 1
ATOM 953 C CA . ARG A 1 125 ? -11.601 -3.084 -0.225 1.00 89.88 125 ARG A CA 1
ATOM 954 C C . ARG A 1 125 ? -12.787 -3.577 0.605 1.00 89.88 125 ARG A C 1
ATOM 956 O O . ARG A 1 125 ? -12.978 -3.090 1.717 1.00 89.88 125 ARG A O 1
ATOM 963 N N . GLN A 1 126 ? -13.571 -4.526 0.091 1.00 92.31 126 GLN A N 1
ATOM 964 C CA . GLN A 1 126 ? -14.696 -5.092 0.844 1.00 92.31 126 GLN A CA 1
ATOM 965 C C . GLN A 1 126 ? -14.217 -5.942 2.022 1.00 92.31 126 GLN A C 1
ATOM 967 O O . GLN A 1 126 ? -14.742 -5.791 3.122 1.00 92.31 126 GLN A O 1
ATOM 972 N N . LEU A 1 127 ? -13.180 -6.762 1.827 1.00 91.19 127 LEU A N 1
ATOM 973 C CA . LEU A 1 127 ? -12.584 -7.559 2.904 1.00 91.19 127 LEU A CA 1
ATOM 974 C C . LEU A 1 127 ? -12.031 -6.674 4.021 1.00 91.19 127 LEU A C 1
ATOM 976 O O . LEU A 1 127 ? -12.342 -6.892 5.187 1.00 91.19 127 LEU A O 1
ATOM 980 N N . LYS A 1 128 ? -11.298 -5.614 3.669 1.00 88.81 128 LYS A N 1
ATOM 981 C CA . LYS A 1 128 ? -10.745 -4.677 4.653 1.00 88.81 128 LYS A CA 1
ATOM 982 C C . LYS A 1 128 ? -11.829 -3.887 5.391 1.00 88.81 128 LYS A C 1
ATOM 984 O O . LYS A 1 128 ? -11.685 -3.593 6.576 1.00 88.81 128 LYS A O 1
ATOM 989 N N . ARG A 1 129 ? -12.941 -3.570 4.717 1.00 91.56 129 ARG A N 1
ATOM 990 C CA . ARG A 1 129 ? -14.123 -2.983 5.365 1.00 91.56 129 ARG A CA 1
ATOM 991 C C . ARG A 1 129 ? -14.748 -3.964 6.358 1.00 91.56 129 ARG A C 1
ATOM 993 O O . ARG A 1 129 ? -15.043 -3.557 7.477 1.00 91.56 129 ARG A O 1
ATOM 1000 N N . LEU A 1 130 ? -14.943 -5.220 5.957 1.00 91.81 130 LEU A N 1
ATOM 1001 C CA . LEU A 1 130 ? -15.528 -6.254 6.809 1.00 91.81 130 LEU A CA 1
ATOM 1002 C C . LEU A 1 130 ? -14.666 -6.493 8.053 1.00 91.81 130 LEU A C 1
ATOM 1004 O O . LEU A 1 130 ? -15.194 -6.437 9.156 1.00 91.81 130 LEU A O 1
ATOM 1008 N N . GLU A 1 131 ? -13.350 -6.635 7.874 1.00 90.44 131 GLU A N 1
ATOM 1009 C CA . GLU A 1 131 ? -12.359 -6.752 8.952 1.00 90.44 131 GLU A CA 1
ATOM 1010 C C . GLU A 1 131 ? -12.439 -5.572 9.934 1.00 90.44 131 GLU A C 1
ATOM 1012 O O . GLU A 1 131 ? -12.477 -5.749 11.153 1.00 90.44 131 GLU A O 1
ATOM 1017 N N . SER A 1 132 ? -12.502 -4.338 9.421 1.00 87.25 132 SER A N 1
ATOM 1018 C CA . SER A 1 132 ? -12.584 -3.160 10.285 1.00 87.25 132 SER A CA 1
ATOM 1019 C C . SER A 1 132 ? -13.872 -3.128 11.111 1.00 87.25 132 SER A C 1
ATOM 1021 O O . SER A 1 132 ? -13.842 -2.675 12.256 1.00 87.25 132 SER A O 1
ATOM 1023 N N . VAL A 1 133 ? -14.995 -3.577 10.541 1.00 90.25 133 VAL A N 1
ATOM 1024 C CA . VAL A 1 133 ? -16.297 -3.608 11.224 1.00 90.25 133 VAL A CA 1
ATOM 1025 C C . VAL A 1 133 ? -16.352 -4.757 12.234 1.00 90.25 133 VAL A C 1
ATOM 1027 O O . VAL A 1 133 ? -16.790 -4.538 13.360 1.00 90.25 133 VAL A O 1
ATOM 1030 N N . SER A 1 134 ? -15.850 -5.947 11.888 1.00 90.44 134 SER A N 1
ATOM 1031 C CA . SER A 1 134 ? -15.846 -7.125 12.770 1.00 90.44 134 SER A CA 1
ATOM 1032 C C . SER A 1 134 ? -14.932 -6.978 13.984 1.00 90.44 134 SER A C 1
ATOM 1034 O O . SER A 1 134 ? -15.158 -7.624 15.004 1.00 90.44 134 SER A O 1
ATOM 1036 N N . ARG A 1 135 ? -13.910 -6.121 13.902 1.00 89.12 135 ARG A N 1
ATOM 1037 C CA . ARG A 1 135 ? -12.970 -5.889 15.004 1.00 89.12 135 ARG A CA 1
ATOM 1038 C C . ARG A 1 135 ? -13.548 -5.009 16.120 1.00 89.12 135 ARG A C 1
ATOM 1040 O O . ARG A 1 135 ? -13.155 -5.154 17.274 1.00 89.12 135 ARG A O 1
ATOM 1047 N N . SER A 1 136 ? -14.477 -4.100 15.807 1.00 90.69 136 SER A N 1
ATOM 1048 C CA . SER A 1 136 ? -15.019 -3.151 16.797 1.00 90.69 136 SER A CA 1
ATOM 1049 C C . SER A 1 136 ? -15.743 -3.835 17.974 1.00 90.69 136 SER A C 1
ATOM 1051 O O . SER A 1 136 ? -15.434 -3.488 19.114 1.00 90.69 136 SER A O 1
ATOM 1053 N N . PRO A 1 137 ? -16.637 -4.826 17.763 1.00 91.38 137 PRO A N 1
ATOM 1054 C CA . PRO A 1 137 ? -17.345 -5.507 18.851 1.00 91.38 137 PRO A CA 1
ATOM 1055 C C . PRO A 1 137 ? -16.443 -6.250 19.842 1.00 91.38 137 PRO A C 1
ATOM 1057 O O . PRO A 1 137 ? -16.855 -6.457 20.983 1.00 91.38 137 PRO A O 1
ATOM 1060 N N . VAL A 1 138 ? -15.241 -6.664 19.419 1.00 93.06 138 VAL A N 1
ATOM 1061 C CA . VAL A 1 138 ? -14.249 -7.317 20.290 1.00 93.06 138 VAL A CA 1
ATOM 1062 C C . VAL A 1 138 ? -13.720 -6.315 21.316 1.00 93.06 138 VAL A C 1
ATOM 1064 O O . VAL A 1 138 ? -13.725 -6.595 22.512 1.00 93.06 138 VAL A O 1
ATOM 1067 N N . TYR A 1 139 ? -13.335 -5.113 20.869 1.00 89.31 139 TYR A N 1
ATOM 1068 C CA . TYR A 1 139 ? -12.870 -4.053 21.768 1.00 89.31 139 TYR A CA 1
ATOM 1069 C C . TYR A 1 139 ? -13.975 -3.553 22.701 1.00 89.31 139 TYR A C 1
ATOM 1071 O O . TYR A 1 139 ? -13.711 -3.311 23.877 1.00 89.31 139 TYR A O 1
ATOM 1079 N N . THR A 1 140 ? -15.210 -3.434 22.206 1.00 92.25 140 THR A N 1
ATOM 1080 C CA . THR A 1 140 ? -16.360 -3.050 23.037 1.00 92.25 140 THR A CA 1
ATOM 1081 C C . THR A 1 140 ? -16.614 -4.073 24.147 1.00 92.25 140 THR A C 1
ATOM 1083 O O . THR A 1 140 ? -16.653 -3.688 25.312 1.00 92.25 140 THR A O 1
ATOM 1086 N N . HIS A 1 141 ? -16.687 -5.369 23.813 1.00 93.56 141 HIS A N 1
ATOM 1087 C CA . HIS A 1 141 ? -16.881 -6.445 24.796 1.00 93.56 141 HIS A CA 1
ATOM 1088 C C . HIS A 1 141 ? -15.758 -6.484 25.842 1.00 93.56 141 HIS A C 1
ATOM 1090 O O . HIS A 1 141 ? -16.006 -6.660 27.035 1.00 93.56 141 HIS A O 1
ATOM 1096 N N . PHE A 1 142 ? -14.512 -6.277 25.409 1.00 93.00 142 PHE A N 1
ATOM 1097 C 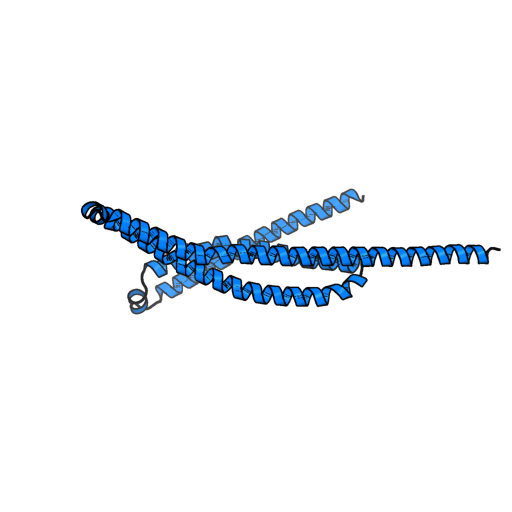CA . PHE A 1 142 ? -13.369 -6.208 26.314 1.00 93.00 142 PHE A CA 1
ATOM 1098 C C . PHE A 1 142 ? -13.490 -5.038 27.303 1.00 93.00 142 PHE A C 1
ATOM 1100 O O . PHE A 1 142 ? -13.281 -5.219 28.501 1.00 93.00 142 PHE A O 1
ATOM 1107 N N . ASN A 1 143 ? -13.888 -3.856 26.825 1.00 92.88 143 ASN A N 1
ATOM 1108 C CA . ASN A 1 143 ? -14.075 -2.684 27.679 1.00 92.88 143 ASN A CA 1
ATOM 1109 C C . ASN A 1 143 ? -15.232 -2.867 28.682 1.00 92.88 143 ASN A C 1
ATOM 1111 O O . ASN A 1 143 ? -15.096 -2.513 29.850 1.00 92.88 143 ASN A O 1
ATOM 1115 N N . GLU A 1 144 ? -16.345 -3.472 28.257 1.00 93.00 144 GLU A N 1
ATOM 1116 C CA . GLU A 1 144 ? -17.474 -3.818 29.136 1.00 93.00 144 GLU A CA 1
ATOM 1117 C C . GLU A 1 144 ? -17.070 -4.834 30.215 1.00 93.00 144 GLU A C 1
ATOM 1119 O O . GLU A 1 144 ? -17.402 -4.665 31.389 1.00 93.00 144 GLU A O 1
ATOM 1124 N N . THR A 1 145 ? -16.283 -5.847 29.840 1.00 94.44 145 THR A N 1
ATOM 1125 C CA . THR A 1 145 ? -15.769 -6.865 30.769 1.00 94.44 145 THR A CA 1
ATOM 1126 C C . THR A 1 145 ? -14.846 -6.249 31.822 1.00 94.44 145 THR A C 1
ATOM 1128 O O . THR A 1 145 ? -14.933 -6.609 32.994 1.00 94.44 145 THR A O 1
ATOM 1131 N N . LEU A 1 146 ? -13.987 -5.295 31.438 1.00 93.62 146 LEU A N 1
ATOM 1132 C CA . LEU A 1 146 ? -13.095 -4.598 32.373 1.00 93.62 146 LEU A CA 1
ATOM 1133 C C . LEU A 1 146 ? -13.867 -3.780 33.413 1.00 93.62 146 LEU A C 1
ATOM 1135 O O . LEU A 1 146 ? -13.548 -3.846 34.600 1.00 93.62 146 LEU A O 1
ATOM 1139 N N . LEU A 1 147 ? -14.896 -3.045 32.984 1.00 94.81 147 LEU A N 1
ATOM 1140 C CA . LEU A 1 147 ? -15.737 -2.250 33.885 1.00 94.81 147 LEU A CA 1
ATOM 1141 C C . LEU A 1 147 ? -16.617 -3.137 34.786 1.00 94.81 147 LEU A C 1
ATOM 1143 O O . LEU A 1 147 ? -16.840 -2.805 35.948 1.00 94.81 147 LEU A O 1
ATOM 1147 N N . GLY A 1 148 ? -17.088 -4.279 34.272 1.00 94.12 148 GLY A N 1
ATOM 1148 C CA . GLY A 1 148 ? -17.961 -5.229 34.972 1.00 94.12 148 GLY A CA 1
ATOM 1149 C C . GLY A 1 148 ? -17.250 -6.376 35.704 1.00 94.12 148 GLY A C 1
ATOM 1150 O O . GLY A 1 148 ? -17.916 -7.286 36.198 1.00 94.12 148 GLY A O 1
ATOM 1151 N N . ALA A 1 149 ? -15.917 -6.374 35.793 1.00 95.00 149 ALA A N 1
ATOM 1152 C CA . ALA A 1 149 ? -15.137 -7.536 36.236 1.00 95.00 149 ALA A CA 1
ATOM 1153 C C . ALA A 1 149 ? -15.446 -8.013 37.670 1.00 95.00 149 ALA A C 1
ATOM 1155 O O . ALA A 1 149 ? -15.283 -9.193 37.990 1.00 95.00 149 ALA A O 1
ATOM 1156 N N . SER A 1 150 ? -15.852 -7.113 38.569 1.00 96.06 150 SER A N 1
ATOM 1157 C CA . SER A 1 150 ? -16.284 -7.471 39.929 1.00 96.06 150 SER A CA 1
ATOM 1158 C C . SER A 1 150 ? -17.625 -8.209 39.922 1.00 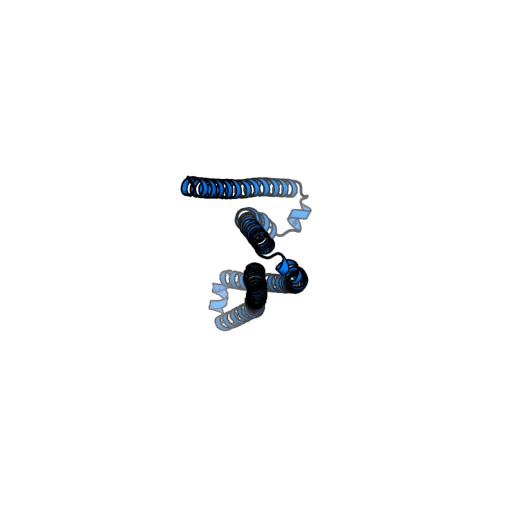96.06 150 SER A C 1
ATOM 1160 O O . SER A 1 150 ? -17.757 -9.230 40.590 1.00 96.06 150 SER A O 1
ATOM 1162 N N . VAL A 1 151 ? -18.580 -7.742 39.115 1.00 96.50 151 VAL A N 1
ATOM 1163 C CA . VAL A 1 151 ? -19.925 -8.316 38.976 1.00 96.50 151 VAL A CA 1
ATOM 1164 C C . VAL A 1 151 ? -19.853 -9.710 38.358 1.00 96.50 151 VAL A C 1
ATOM 1166 O O . VAL A 1 151 ? -20.408 -10.655 38.907 1.00 96.50 151 VAL A O 1
ATOM 1169 N N . ILE A 1 152 ? -19.098 -9.870 37.269 1.00 96.06 152 ILE A N 1
ATOM 1170 C CA . ILE A 1 152 ? -18.951 -11.163 36.581 1.00 96.06 152 ILE A CA 1
ATOM 1171 C C . ILE A 1 152 ? -18.376 -12.223 37.531 1.00 96.06 152 ILE A C 1
ATOM 1173 O O . ILE A 1 152 ? -18.862 -13.352 37.573 1.00 96.06 152 ILE A O 1
ATOM 1177 N N . ARG A 1 153 ? -17.375 -11.847 38.340 1.00 95.44 153 ARG A N 1
ATOM 1178 C CA . ARG A 1 153 ? -16.781 -12.742 39.343 1.00 95.44 153 ARG A CA 1
ATOM 1179 C C . ARG A 1 153 ? -17.721 -13.038 40.509 1.00 95.44 153 ARG A C 1
ATOM 1181 O O . ARG A 1 153 ? -17.694 -14.156 41.007 1.00 95.44 153 ARG A O 1
ATOM 1188 N N . ALA A 1 154 ? -18.540 -12.073 40.927 1.00 96.75 154 ALA A N 1
ATOM 1189 C CA . ALA A 1 154 ? -19.515 -12.265 41.998 1.00 96.75 154 ALA A CA 1
ATOM 1190 C C . ALA A 1 154 ? -20.637 -13.244 41.607 1.00 96.75 154 ALA A C 1
ATOM 1192 O O . ALA A 1 154 ? -21.084 -14.013 42.451 1.00 96.75 154 ALA A O 1
ATOM 1193 N N . PHE A 1 155 ? -21.062 -13.242 40.339 1.00 96.06 155 PHE A N 1
ATOM 1194 C CA . PHE A 1 155 ? -22.106 -14.140 39.828 1.00 96.06 155 PHE A CA 1
ATOM 1195 C C . PHE A 1 155 ? -21.587 -15.483 39.289 1.00 96.06 155 PHE A C 1
ATOM 1197 O O . PHE A 1 155 ? -22.396 -16.358 39.007 1.00 96.06 155 PHE A O 1
ATOM 1204 N N . GLY A 1 156 ? -20.270 -15.674 39.151 1.00 94.62 156 GLY A N 1
ATOM 1205 C CA . GLY A 1 156 ? -19.700 -16.940 38.666 1.00 94.62 156 GLY A CA 1
ATOM 1206 C C . GLY A 1 156 ? -19.899 -17.206 37.164 1.00 94.62 156 GLY A C 1
ATOM 1207 O O . GLY A 1 156 ? -19.794 -18.345 36.723 1.00 94.62 156 GLY A O 1
ATOM 1208 N N . GLU A 1 157 ? -20.173 -16.170 36.365 1.00 95.00 157 GLU A N 1
ATOM 1209 C CA . GLU A 1 157 ? -20.530 -16.278 34.937 1.00 95.00 157 GLU A CA 1
ATOM 1210 C C . GLU A 1 157 ? -19.323 -16.105 33.985 1.00 95.00 157 GLU A C 1
ATOM 1212 O O . GLU A 1 157 ? -19.469 -15.672 32.839 1.00 95.00 157 GLU A O 1
ATOM 1217 N N . GLN A 1 158 ? -18.101 -16.412 34.434 1.00 95.25 158 GLN A N 1
ATOM 1218 C CA . GLN A 1 158 ? -16.878 -16.197 33.646 1.00 95.25 158 GLN A CA 1
ATOM 1219 C C . GLN A 1 158 ? -16.871 -17.003 32.338 1.00 95.25 158 GLN A C 1
ATOM 1221 O O . GLN A 1 158 ? -16.509 -16.463 31.293 1.00 95.25 158 GLN A O 1
ATOM 1226 N N . GLU A 1 159 ? -17.291 -18.273 32.368 1.00 96.44 159 GLU A N 1
ATOM 1227 C CA . GLU A 1 159 ? -17.275 -19.143 31.180 1.00 96.44 159 GLU A CA 1
ATOM 1228 C C . GLU A 1 159 ? -18.161 -18.611 30.050 1.00 96.44 159 GLU A C 1
ATOM 1230 O O . GLU A 1 159 ? -17.794 -18.703 28.875 1.00 96.44 159 GLU A O 1
ATOM 1235 N N . ARG A 1 160 ? -19.302 -17.994 30.390 1.00 95.69 160 ARG A N 1
ATOM 1236 C CA . ARG A 1 160 ? -20.202 -17.388 29.403 1.00 95.69 160 ARG A CA 1
ATOM 1237 C C . ARG A 1 160 ? -19.513 -16.249 28.654 1.00 95.69 160 ARG A C 1
ATOM 1239 O O . ARG A 1 160 ? -19.558 -16.216 27.426 1.00 95.69 160 ARG A O 1
ATOM 1246 N N . PHE A 1 161 ? -18.846 -15.357 29.388 1.00 95.31 161 PHE A N 1
ATOM 1247 C CA . PHE A 1 161 ? -18.099 -14.233 28.814 1.00 95.31 161 PHE A CA 1
ATOM 1248 C C . PHE A 1 161 ? -16.884 -14.692 27.999 1.00 95.31 161 PHE A C 1
ATOM 1250 O O . PHE A 1 161 ? -16.585 -14.095 26.965 1.00 95.31 161 PHE A O 1
ATOM 1257 N N . ILE A 1 162 ? -16.204 -15.766 28.417 1.00 95.50 162 ILE A N 1
ATOM 1258 C CA . ILE A 1 162 ? -15.099 -16.360 27.646 1.00 95.50 162 ILE A CA 1
ATOM 1259 C C . ILE A 1 162 ? -15.621 -16.890 26.308 1.00 95.50 162 ILE A C 1
ATOM 1261 O O . ILE A 1 162 ? -15.122 -16.492 25.258 1.00 95.50 162 ILE A O 1
ATOM 1265 N N . ARG A 1 163 ? -16.686 -17.703 26.323 1.00 96.62 163 ARG A N 1
ATOM 1266 C CA . ARG A 1 163 ? -17.280 -18.258 25.096 1.00 96.62 163 ARG A CA 1
ATOM 1267 C C . ARG A 1 163 ? -17.792 -17.164 24.153 1.00 96.62 163 ARG A C 1
ATOM 1269 O O . ARG A 1 163 ? -17.671 -17.296 22.935 1.00 96.62 163 ARG A O 1
ATOM 1276 N N . GLU A 1 164 ? -18.359 -16.087 24.692 1.00 95.38 164 GLU A N 1
ATOM 1277 C CA . GLU A 1 164 ? -18.789 -14.940 23.890 1.00 95.38 164 GLU A CA 1
ATOM 1278 C C . GLU A 1 164 ? -17.599 -14.189 23.270 1.00 95.38 164 GLU A C 1
ATOM 1280 O O . GLU A 1 164 ? -17.639 -13.838 22.086 1.00 95.38 164 GLU A O 1
ATOM 1285 N N . SER A 1 165 ? -16.522 -13.990 24.035 1.00 95.31 165 SER A N 1
ATOM 1286 C CA . SER A 1 165 ? -15.277 -13.400 23.540 1.00 95.31 165 SER A CA 1
ATOM 1287 C C . SER A 1 165 ? -14.683 -14.227 22.398 1.00 95.31 165 SER A C 1
ATOM 1289 O O . SER A 1 165 ? -14.394 -13.674 21.334 1.00 95.31 165 SER A O 1
ATOM 1291 N N . ASP A 1 166 ? -14.573 -15.545 22.577 1.00 96.75 166 ASP A N 1
ATOM 1292 C CA . ASP A 1 166 ? -14.048 -16.463 21.563 1.00 96.75 166 ASP A CA 1
ATOM 1293 C C . ASP A 1 166 ? -14.886 -16.414 20.279 1.00 96.75 166 ASP A C 1
ATOM 1295 O O . ASP A 1 166 ? -14.343 -16.253 19.187 1.00 96.75 166 ASP A O 1
ATOM 1299 N N . GLY A 1 167 ? -16.220 -16.422 20.389 1.00 96.56 167 GLY A N 1
ATOM 1300 C CA . GLY A 1 167 ? -17.110 -16.316 19.228 1.00 96.56 167 GLY A CA 1
ATOM 1301 C C . GLY A 1 167 ? -16.950 -15.005 18.442 1.00 96.56 167 GLY A C 1
ATOM 1302 O O . GLY A 1 167 ? -16.997 -15.004 17.206 1.00 96.56 167 GLY A O 1
ATOM 1303 N N . ARG A 1 168 ? -16.724 -13.879 19.134 1.00 94.25 168 ARG A N 1
ATOM 1304 C CA . ARG A 1 168 ? -16.469 -12.572 18.496 1.00 94.25 168 ARG A CA 1
ATOM 1305 C C . ARG A 1 168 ? -15.094 -12.534 17.820 1.00 94.25 168 ARG A C 1
ATOM 1307 O O . ARG A 1 168 ? -14.981 -12.007 16.709 1.00 94.25 168 ARG A O 1
ATOM 1314 N N . VAL A 1 169 ? -14.069 -13.112 18.448 1.00 96.06 169 VAL A N 1
ATOM 1315 C CA . VAL A 1 169 ? -12.725 -13.248 17.861 1.00 96.06 169 VAL A CA 1
ATOM 1316 C C . VAL A 1 169 ? -12.764 -14.141 16.621 1.00 96.06 169 VAL A C 1
ATOM 1318 O O . VAL A 1 169 ? -12.226 -13.753 15.583 1.00 96.06 169 VAL A O 1
ATOM 1321 N N . ASP A 1 170 ? -13.477 -15.264 16.672 1.00 96.44 170 ASP A N 1
ATOM 1322 C CA . ASP A 1 170 ? -13.665 -16.165 15.533 1.00 96.44 170 ASP A CA 1
ATOM 1323 C C . ASP A 1 170 ? -14.374 -15.480 14.364 1.00 96.44 170 ASP A C 1
ATOM 1325 O O . ASP A 1 170 ? -13.988 -15.655 13.205 1.00 96.44 170 ASP A O 1
ATOM 1329 N N . HIS A 1 171 ? -15.399 -14.667 14.636 1.00 93.94 171 HIS A N 1
ATOM 1330 C CA . HIS A 1 171 ? -16.062 -13.882 13.595 1.00 93.94 171 HIS A CA 1
ATOM 1331 C C . HIS A 1 171 ? -15.095 -12.892 12.930 1.00 93.94 171 HIS A C 1
ATOM 1333 O O . HIS A 1 171 ? -15.064 -12.783 11.702 1.00 93.94 171 HIS A O 1
ATOM 1339 N N . ASN A 1 172 ? -14.257 -12.219 13.721 1.00 93.69 172 ASN A N 1
ATOM 1340 C CA . ASN A 1 172 ? -13.220 -11.342 13.190 1.00 93.69 172 ASN A CA 1
ATOM 1341 C C . ASN A 1 172 ? -12.177 -12.114 12.364 1.00 93.69 172 ASN A C 1
ATOM 1343 O O . ASN A 1 172 ? -11.795 -11.674 11.280 1.00 93.69 172 ASN A O 1
ATOM 1347 N N . GLN A 1 173 ? -11.762 -13.293 12.824 1.00 94.69 173 GLN A N 1
ATOM 1348 C CA . GLN A 1 173 ? -10.794 -14.127 12.117 1.00 94.69 173 GLN A CA 1
ATOM 1349 C C . GLN A 1 173 ? -11.345 -14.634 10.777 1.00 94.69 173 GLN A C 1
ATOM 1351 O O . GLN A 1 173 ? -10.623 -14.639 9.778 1.00 94.69 173 GLN A O 1
ATOM 1356 N N . LYS A 1 174 ? -12.640 -14.977 10.715 1.00 93.62 174 LYS A N 1
ATOM 1357 C CA . LYS A 1 174 ? -13.339 -15.336 9.468 1.00 93.62 174 LYS A CA 1
ATOM 1358 C C . LYS A 1 174 ? -13.341 -14.195 8.446 1.00 93.62 174 LYS A C 1
ATOM 1360 O O . LYS A 1 174 ? -13.263 -14.468 7.251 1.00 93.62 174 LYS A O 1
ATOM 1365 N N . ALA A 1 175 ? -13.400 -12.939 8.890 1.00 91.19 175 ALA A N 1
ATOM 1366 C CA . ALA A 1 175 ? -13.299 -11.770 8.013 1.00 91.19 175 ALA A CA 1
ATOM 1367 C C . ALA A 1 175 ? -11.847 -11.449 7.608 1.00 91.19 175 ALA A C 1
ATOM 1369 O O . ALA A 1 175 ? -11.593 -11.051 6.470 1.00 91.19 175 ALA A O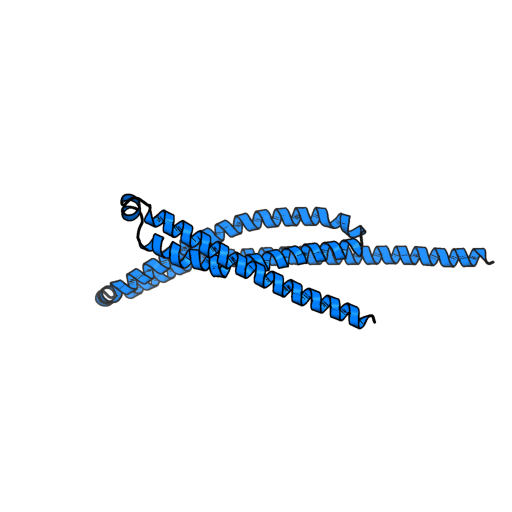 1
ATOM 1370 N N . TYR A 1 176 ? -10.890 -11.648 8.518 1.00 92.25 176 TYR A N 1
ATOM 1371 C CA . TYR A 1 176 ? -9.476 -11.331 8.308 1.00 92.25 176 TYR A CA 1
ATOM 1372 C C . TYR A 1 176 ? -8.748 -12.349 7.417 1.00 92.25 176 TYR A C 1
ATOM 1374 O O . TYR A 1 176 ? -7.998 -11.971 6.515 1.00 92.25 176 TYR A O 1
ATOM 1382 N N . TYR A 1 177 ? -8.988 -13.647 7.617 1.00 94.62 177 TYR A N 1
ATOM 1383 C CA . TYR A 1 177 ? -8.269 -14.712 6.912 1.00 94.62 177 TYR A CA 1
ATOM 1384 C C . TYR A 1 177 ? -8.361 -14.619 5.371 1.00 94.62 177 TYR A C 1
ATOM 1386 O O . TYR A 1 177 ? -7.318 -14.696 4.710 1.00 94.62 177 TYR A O 1
ATOM 1394 N N . PRO A 1 178 ? -9.535 -14.348 4.759 1.00 93.38 178 PRO A N 1
ATOM 1395 C CA . PRO A 1 178 ? -9.638 -14.149 3.314 1.00 93.38 178 PRO A CA 1
ATOM 1396 C C . PRO A 1 178 ? -8.803 -12.977 2.787 1.00 93.38 178 PRO A C 1
ATOM 1398 O O . PRO A 1 178 ? -8.367 -13.020 1.641 1.00 93.38 178 PRO A O 1
ATOM 1401 N N . SER A 1 179 ? -8.539 -11.946 3.600 1.00 90.31 179 SER A N 1
ATOM 1402 C CA . SER A 1 179 ? -7.669 -10.823 3.219 1.00 90.31 179 SER A CA 1
ATOM 1403 C C . SER A 1 179 ? -6.230 -11.297 2.995 1.00 90.31 179 SER A C 1
ATOM 1405 O O . SER A 1 179 ? -5.607 -10.965 1.983 1.00 90.31 179 SER A O 1
ATOM 1407 N N . ILE A 1 180 ? -5.707 -12.153 3.881 1.00 92.38 180 ILE A N 1
ATOM 1408 C CA . ILE A 1 180 ? -4.369 -12.747 3.729 1.00 92.38 180 ILE A CA 1
ATOM 1409 C C . ILE A 1 180 ? -4.322 -13.652 2.494 1.00 92.38 180 ILE A C 1
ATOM 1411 O O . ILE A 1 180 ? -3.397 -13.551 1.685 1.00 92.38 180 ILE A O 1
ATOM 1415 N N . VAL A 1 181 ? -5.333 -14.508 2.319 1.00 93.44 181 VAL A N 1
ATOM 1416 C CA . VAL A 1 181 ? -5.417 -15.415 1.165 1.00 93.44 181 VAL A CA 1
ATOM 1417 C C . VAL A 1 181 ? -5.517 -14.632 -0.144 1.00 93.44 181 VAL A C 1
ATOM 1419 O O . VAL A 1 181 ? -4.836 -14.978 -1.104 1.00 93.44 181 VAL A O 1
ATOM 1422 N N . ALA A 1 182 ? -6.280 -13.537 -0.188 1.00 91.25 182 ALA A N 1
ATOM 1423 C CA . ALA A 1 182 ? -6.382 -12.673 -1.362 1.00 91.25 182 ALA A CA 1
ATOM 1424 C C . ALA A 1 182 ? -5.037 -12.018 -1.722 1.00 91.25 182 ALA A C 1
ATOM 1426 O O . ALA A 1 182 ? -4.679 -11.974 -2.900 1.00 91.25 182 ALA A O 1
ATOM 1427 N N . ASN A 1 183 ? -4.264 -11.560 -0.727 1.00 89.38 183 ASN A N 1
ATOM 1428 C CA . ASN A 1 183 ? -2.909 -11.041 -0.953 1.00 89.38 183 ASN A CA 1
ATOM 1429 C C . ASN A 1 183 ? -1.987 -12.117 -1.555 1.00 89.38 183 ASN A C 1
ATOM 1431 O O . ASN A 1 183 ? -1.259 -11.849 -2.510 1.00 89.38 183 ASN A O 1
ATOM 1435 N N . ARG A 1 184 ? -2.042 -13.351 -1.034 1.00 91.50 184 ARG A N 1
ATOM 1436 C CA . ARG A 1 184 ? -1.253 -14.482 -1.555 1.00 91.50 184 ARG A CA 1
ATOM 1437 C C . ARG A 1 184 ? -1.692 -14.902 -2.953 1.00 91.50 184 ARG A C 1
ATOM 1439 O O . ARG A 1 184 ? -0.845 -15.132 -3.809 1.00 91.50 184 ARG A O 1
ATOM 1446 N N . TRP A 1 185 ? -2.997 -14.947 -3.200 1.00 92.44 185 TRP A N 1
ATOM 1447 C CA . TRP A 1 185 ? -3.567 -15.235 -4.512 1.00 92.44 185 TRP A CA 1
ATOM 1448 C C . TRP A 1 185 ? -3.079 -14.237 -5.563 1.00 92.44 185 TRP A C 1
ATOM 1450 O O . TRP A 1 185 ? -2.665 -14.649 -6.647 1.00 92.44 185 TRP A O 1
ATOM 1460 N N . LEU A 1 186 ? -3.069 -12.940 -5.231 1.00 88.94 186 LEU A N 1
ATOM 1461 C CA . LEU A 1 186 ? -2.534 -11.915 -6.120 1.00 88.94 186 LEU A CA 1
ATOM 1462 C C . LEU A 1 186 ? -1.041 -12.150 -6.375 1.00 88.94 186 LEU A C 1
ATOM 1464 O O . LEU A 1 186 ? -0.649 -12.232 -7.533 1.00 88.94 186 LEU A O 1
ATOM 1468 N N . ALA A 1 187 ? -0.229 -12.312 -5.325 1.00 88.88 187 ALA A N 1
ATOM 1469 C CA . ALA A 1 187 ? 1.215 -12.516 -5.460 1.00 88.88 187 ALA A CA 1
ATOM 1470 C C . ALA A 1 187 ? 1.552 -13.687 -6.401 1.00 88.88 187 ALA A C 1
ATOM 1472 O O . ALA A 1 187 ? 2.277 -13.496 -7.374 1.00 88.88 187 ALA A O 1
ATOM 1473 N N . VAL A 1 188 ? 0.928 -14.853 -6.195 1.00 90.81 188 VAL A N 1
ATOM 1474 C CA . VAL A 1 188 ? 1.137 -16.040 -7.043 1.00 90.81 188 VAL A CA 1
ATOM 1475 C C . VAL A 1 188 ? 0.753 -15.763 -8.499 1.00 90.81 188 VAL A C 1
ATOM 1477 O O . VAL A 1 188 ? 1.464 -16.166 -9.416 1.00 90.81 188 VAL A O 1
ATOM 1480 N N . ARG A 1 189 ? -0.357 -15.056 -8.753 1.00 86.75 189 ARG A N 1
ATOM 1481 C CA . ARG A 1 189 ? -0.762 -14.708 -10.125 1.00 86.75 189 ARG A CA 1
ATOM 1482 C C . ARG A 1 189 ? 0.220 -13.744 -10.789 1.00 86.75 189 ARG A C 1
ATOM 1484 O O . ARG A 1 189 ? 0.543 -13.952 -11.954 1.00 86.75 189 ARG A O 1
ATOM 1491 N N . LEU A 1 190 ? 0.708 -12.732 -10.071 1.00 85.00 190 LEU A N 1
ATOM 1492 C CA . LEU A 1 190 ? 1.685 -11.778 -10.606 1.00 85.00 190 LEU A CA 1
ATOM 1493 C C . LEU A 1 190 ? 3.035 -12.458 -10.895 1.00 85.00 190 LEU A C 1
ATOM 1495 O O . LEU A 1 190 ? 3.630 -12.181 -11.933 1.00 85.00 190 LEU A O 1
ATOM 1499 N N . GLU A 1 191 ? 3.485 -13.371 -10.029 1.00 89.00 191 GLU A N 1
ATOM 1500 C CA . GLU A 1 191 ? 4.717 -14.151 -10.222 1.00 89.00 191 GLU A CA 1
ATOM 1501 C C . GLU A 1 191 ? 4.614 -15.112 -11.410 1.00 89.00 191 GLU A C 1
ATOM 1503 O O . GLU A 1 191 ? 5.527 -15.177 -12.231 1.00 89.00 191 GLU A O 1
ATOM 1508 N N . LEU A 1 192 ? 3.482 -15.810 -11.564 1.00 87.00 192 LEU A N 1
ATOM 1509 C CA . LEU A 1 192 ? 3.244 -16.674 -12.725 1.00 87.00 192 LEU A CA 1
ATOM 1510 C C . LEU A 1 192 ? 3.282 -15.879 -14.034 1.00 87.00 192 LEU A C 1
ATOM 1512 O O . LEU A 1 192 ? 3.914 -16.309 -14.996 1.00 87.00 192 LEU A O 1
ATOM 1516 N N . VAL A 1 193 ? 2.645 -14.707 -14.070 1.00 85.50 193 VAL A N 1
ATOM 1517 C CA . VAL A 1 193 ? 2.664 -13.834 -15.251 1.00 85.50 193 VAL A CA 1
ATOM 1518 C C . VAL A 1 193 ? 4.079 -13.309 -15.528 1.00 85.50 193 VAL A C 1
ATOM 1520 O O . VAL A 1 193 ? 4.514 -13.299 -16.683 1.00 85.50 193 VAL A O 1
ATOM 1523 N N . GLY A 1 194 ? 4.829 -12.949 -14.483 1.00 84.50 194 GLY A N 1
ATOM 1524 C CA . GLY A 1 194 ? 6.238 -12.568 -14.587 1.00 84.50 194 GLY A CA 1
ATOM 1525 C C . GLY A 1 194 ? 7.099 -13.679 -15.193 1.00 84.50 194 GLY A C 1
ATOM 1526 O O . GLY A 1 194 ? 7.793 -13.448 -16.182 1.00 84.50 194 GLY A O 1
ATOM 1527 N N . ASN A 1 195 ? 6.984 -14.906 -14.681 1.00 87.81 195 ASN A N 1
ATOM 1528 C CA . ASN A 1 195 ? 7.730 -16.064 -15.178 1.00 87.81 195 ASN A CA 1
ATOM 1529 C C . ASN A 1 195 ? 7.368 -16.407 -16.629 1.00 87.81 195 ASN A C 1
ATOM 1531 O O . ASN A 1 195 ? 8.261 -16.655 -17.438 1.00 87.81 195 ASN A O 1
ATOM 1535 N N . CYS A 1 196 ? 6.083 -16.364 -16.994 1.00 83.19 196 CYS A N 1
ATOM 1536 C CA . CYS A 1 196 ? 5.650 -16.540 -18.383 1.00 83.19 196 CYS A CA 1
ATOM 1537 C C . CYS A 1 196 ? 6.252 -15.474 -19.306 1.00 83.19 196 CYS A C 1
ATOM 1539 O O . CYS A 1 196 ? 6.700 -15.791 -20.410 1.00 83.19 196 CYS A O 1
ATOM 1541 N N . THR A 1 197 ? 6.312 -14.222 -18.843 1.00 81.38 197 THR A N 1
ATOM 1542 C CA . THR A 1 197 ? 6.936 -13.130 -19.595 1.00 81.38 197 THR A CA 1
ATOM 1543 C C . THR A 1 197 ? 8.415 -13.436 -19.815 1.00 81.38 197 THR A C 1
ATOM 1545 O O . THR A 1 197 ? 8.849 -13.490 -20.960 1.00 81.38 197 THR A O 1
ATOM 1548 N N . VAL A 1 198 ? 9.170 -13.757 -18.762 1.00 84.50 198 VAL A N 1
ATOM 1549 C CA . VAL A 1 198 ? 10.600 -14.101 -18.862 1.00 84.50 198 VAL A CA 1
ATOM 1550 C C . VAL A 1 198 ? 10.844 -15.291 -19.798 1.00 84.50 198 VAL A C 1
ATOM 1552 O O . VAL A 1 198 ? 11.723 -15.219 -20.655 1.00 84.50 198 VAL A O 1
ATOM 1555 N N . MET A 1 199 ? 10.035 -16.349 -19.720 1.00 84.75 199 MET A N 1
ATOM 1556 C CA . MET A 1 199 ? 10.147 -17.498 -20.629 1.00 84.75 199 MET A CA 1
ATOM 1557 C C . MET A 1 199 ? 9.898 -17.107 -22.093 1.00 84.75 199 MET A C 1
ATOM 1559 O O . MET A 1 199 ? 10.655 -17.506 -22.981 1.00 84.75 199 MET A O 1
ATOM 1563 N N . SER A 1 200 ? 8.881 -16.278 -22.357 1.00 80.88 200 SER A N 1
ATOM 1564 C CA . SER A 1 200 ? 8.607 -15.778 -23.710 1.00 80.88 200 SER A CA 1
ATOM 1565 C C . SER A 1 200 ? 9.757 -14.914 -24.245 1.00 80.88 200 SER A C 1
ATOM 1567 O O . SER A 1 200 ? 10.174 -15.095 -25.391 1.00 80.88 200 SER A O 1
ATOM 1569 N N . LEU A 1 201 ? 10.349 -14.068 -23.394 1.00 81.44 201 LEU A N 1
ATOM 1570 C CA . LEU A 1 201 ? 11.511 -13.240 -23.720 1.00 81.44 201 LEU A CA 1
ATOM 1571 C C . LEU A 1 201 ? 12.723 -14.086 -24.104 1.00 81.44 201 LEU A C 1
ATOM 1573 O O . LEU A 1 201 ? 13.347 -13.823 -25.130 1.00 81.44 201 LEU A O 1
ATOM 1577 N N . ILE A 1 202 ? 13.032 -15.120 -23.317 1.00 83.69 202 ILE A N 1
ATOM 1578 C CA . ILE A 1 202 ? 14.153 -16.027 -23.589 1.00 83.69 202 ILE A CA 1
ATOM 1579 C C . ILE A 1 202 ? 13.942 -16.741 -24.927 1.00 83.69 202 ILE A C 1
ATOM 1581 O O . ILE A 1 202 ? 14.852 -16.773 -25.751 1.00 83.69 202 ILE A O 1
ATOM 1585 N N . SER A 1 203 ? 12.734 -17.247 -25.192 1.00 82.62 203 SER A N 1
ATOM 1586 C CA . SER A 1 203 ? 12.434 -17.943 -26.450 1.00 82.62 203 SER A CA 1
ATOM 1587 C C . SER A 1 203 ? 12.568 -17.039 -27.684 1.00 82.62 203 SER A C 1
ATOM 1589 O O . SER A 1 203 ? 13.124 -17.457 -28.703 1.00 82.62 203 SER A O 1
ATOM 1591 N N . LEU A 1 204 ? 12.120 -15.782 -27.587 1.00 80.75 204 LEU A N 1
ATOM 1592 C CA . LEU A 1 204 ? 12.253 -14.791 -28.654 1.00 80.75 204 LEU A CA 1
ATOM 1593 C C . LEU A 1 204 ? 13.701 -14.353 -28.844 1.00 80.75 204 LEU A C 1
ATOM 1595 O O . LEU A 1 204 ? 14.141 -14.215 -29.982 1.00 80.75 204 LEU A O 1
ATOM 1599 N N . CYS A 1 205 ? 14.447 -14.183 -27.754 1.00 78.94 205 CYS A N 1
ATOM 1600 C CA . CYS A 1 205 ? 15.864 -13.851 -27.797 1.00 78.94 205 CYS A CA 1
ATOM 1601 C C . CYS A 1 205 ? 16.680 -14.979 -28.446 1.00 78.94 205 CYS A C 1
ATOM 1603 O O . CYS A 1 205 ? 17.442 -14.720 -29.374 1.00 78.94 205 CYS A O 1
ATOM 1605 N N . CYS A 1 206 ? 16.461 -16.240 -28.052 1.00 79.25 206 CYS A N 1
ATOM 1606 C CA . CYS A 1 206 ? 17.097 -17.399 -28.685 1.00 79.25 206 CYS A CA 1
ATOM 1607 C C . CYS A 1 206 ? 16.756 -17.493 -30.176 1.00 79.25 206 CYS A C 1
ATOM 1609 O O . CYS A 1 206 ? 17.646 -17.736 -30.986 1.00 79.25 206 CYS A O 1
ATOM 1611 N N . ARG A 1 207 ? 15.494 -17.257 -30.558 1.00 79.81 207 ARG A N 1
ATOM 1612 C CA . ARG A 1 207 ? 15.087 -17.255 -31.970 1.00 79.81 207 ARG A CA 1
ATOM 1613 C C . ARG A 1 207 ? 15.742 -16.116 -32.750 1.00 79.81 207 ARG A C 1
ATOM 1615 O O . ARG A 1 207 ? 16.202 -16.331 -33.864 1.00 79.81 207 ARG A O 1
ATOM 1622 N N . TRP A 1 208 ? 15.823 -14.924 -32.167 1.00 78.56 208 TRP A N 1
ATOM 1623 C CA . TRP A 1 208 ? 16.482 -13.778 -32.790 1.00 78.56 208 TRP A CA 1
ATOM 1624 C C . TRP A 1 208 ? 17.990 -13.999 -32.944 1.00 78.56 208 TRP A C 1
ATOM 1626 O O . TRP A 1 208 ? 18.548 -13.695 -33.995 1.00 78.56 208 TRP A O 1
ATOM 1636 N N . LEU A 1 209 ? 18.640 -14.590 -31.938 1.00 77.69 209 LEU A N 1
ATOM 1637 C CA . LEU A 1 209 ? 20.051 -14.965 -31.996 1.00 77.69 209 LEU A CA 1
ATOM 1638 C C . LEU A 1 209 ? 20.304 -16.059 -33.043 1.00 77.69 209 LEU A C 1
ATOM 1640 O O . LEU A 1 209 ? 21.276 -15.955 -33.782 1.00 77.69 209 LEU A O 1
ATOM 1644 N N . ALA A 1 210 ? 19.425 -17.060 -33.155 1.00 77.50 210 ALA A N 1
ATOM 1645 C CA . ALA A 1 210 ? 19.513 -18.091 -34.189 1.00 77.50 210 ALA A CA 1
ATOM 1646 C C . ALA A 1 210 ? 19.398 -17.487 -35.599 1.00 77.50 210 ALA A C 1
ATOM 1648 O O . ALA A 1 210 ? 20.270 -17.722 -36.428 1.00 77.50 210 ALA A O 1
ATOM 1649 N N . VAL A 1 211 ? 18.411 -16.613 -35.838 1.00 77.56 211 VAL A N 1
ATOM 1650 C CA . VAL A 1 211 ? 18.264 -15.895 -37.121 1.00 77.56 211 VAL A CA 1
ATOM 1651 C C . VAL A 1 211 ? 19.474 -14.998 -37.406 1.00 77.56 211 VAL A C 1
ATOM 1653 O O . VAL A 1 211 ? 19.934 -14.914 -38.542 1.00 77.56 211 VAL A O 1
ATOM 1656 N N . ARG A 1 212 ? 20.033 -14.338 -36.382 1.00 75.19 212 ARG A N 1
ATOM 1657 C CA . ARG A 1 212 ? 21.256 -13.531 -36.513 1.00 75.19 212 ARG A CA 1
ATOM 1658 C C . ARG A 1 212 ? 22.457 -14.400 -36.899 1.00 75.19 212 ARG A C 1
ATOM 1660 O O . ARG A 1 212 ? 23.235 -13.987 -37.754 1.00 75.19 212 ARG A O 1
ATOM 1667 N N . LEU A 1 213 ? 22.612 -15.573 -36.282 1.00 71.94 213 LEU A N 1
ATOM 1668 C CA . LEU A 1 213 ? 23.686 -16.523 -36.580 1.00 71.94 213 LEU A CA 1
ATOM 1669 C C . LEU A 1 213 ? 23.541 -17.125 -37.983 1.00 71.94 213 LEU A C 1
ATOM 1671 O O . LEU A 1 213 ? 24.539 -17.214 -38.689 1.00 71.94 213 LEU A O 1
ATOM 1675 N N . GLU A 1 214 ? 22.323 -17.452 -38.423 1.00 73.50 214 GLU A N 1
ATOM 1676 C CA . GLU A 1 214 ? 22.047 -17.890 -39.799 1.00 73.50 214 GLU A CA 1
ATOM 1677 C C . GLU A 1 214 ? 22.386 -16.799 -40.825 1.00 73.50 214 GLU A C 1
ATOM 1679 O O . GLU A 1 214 ? 23.026 -17.082 -41.835 1.00 73.50 214 GLU A O 1
ATOM 1684 N N . PHE A 1 215 ? 22.041 -15.535 -40.552 1.00 70.44 215 PHE A N 1
ATOM 1685 C CA . PHE A 1 215 ? 22.399 -14.411 -41.426 1.00 70.44 215 PHE A CA 1
ATOM 1686 C C . PHE A 1 215 ? 23.914 -14.187 -41.503 1.00 70.44 215 PHE A C 1
ATOM 1688 O O . PHE A 1 215 ? 24.451 -13.985 -42.589 1.00 70.44 215 PHE A O 1
ATOM 1695 N N . VAL A 1 216 ? 24.616 -14.239 -40.365 1.00 69.31 216 VAL A N 1
ATOM 1696 C CA . VAL A 1 216 ? 26.081 -14.098 -40.331 1.00 69.31 216 VAL A CA 1
ATOM 1697 C C . VAL A 1 216 ? 26.757 -15.276 -41.035 1.00 69.31 216 VAL A C 1
ATOM 1699 O O . VAL A 1 216 ? 27.693 -15.049 -41.798 1.00 69.31 216 VAL A O 1
ATOM 1702 N N . GLY A 1 217 ? 26.260 -16.502 -40.839 1.00 67.62 217 GLY A N 1
ATOM 1703 C CA . GLY A 1 217 ? 26.737 -17.704 -41.525 1.00 67.62 217 GLY A CA 1
ATOM 1704 C C . GLY A 1 217 ? 26.524 -17.654 -43.040 1.00 67.62 217 GLY A C 1
ATOM 1705 O O . GLY A 1 217 ? 27.438 -17.964 -43.797 1.00 67.62 217 GLY A O 1
ATOM 1706 N N . ASN A 1 218 ? 25.365 -17.185 -43.510 1.00 66.12 218 ASN A N 1
ATOM 1707 C CA . ASN A 1 218 ? 25.129 -16.993 -44.944 1.00 66.12 218 ASN A CA 1
ATOM 1708 C C . ASN A 1 218 ? 25.985 -15.861 -45.532 1.00 66.12 218 ASN A C 1
ATOM 1710 O O . ASN A 1 218 ? 26.475 -15.997 -46.650 1.00 66.12 218 ASN A O 1
ATOM 1714 N N . CYS A 1 219 ? 26.230 -14.770 -44.797 1.00 60.59 219 CYS A N 1
ATOM 1715 C CA . CYS A 1 219 ? 27.112 -13.694 -45.259 1.00 60.59 219 CYS A CA 1
ATOM 1716 C C . CYS A 1 219 ? 28.582 -14.131 -45.379 1.00 60.59 219 CYS A C 1
ATOM 1718 O O . CYS A 1 219 ? 29.242 -13.748 -46.345 1.00 60.59 219 CYS A O 1
ATOM 1720 N N . THR A 1 220 ? 29.108 -14.935 -44.447 1.00 60.16 220 THR A N 1
ATOM 1721 C CA . THR A 1 220 ? 30.486 -15.448 -44.545 1.00 60.16 220 THR A CA 1
ATOM 1722 C C . THR A 1 220 ? 30.644 -16.455 -45.681 1.00 60.16 220 THR A C 1
ATOM 1724 O O . THR A 1 220 ? 31.622 -16.369 -46.419 1.00 60.16 220 THR A O 1
ATOM 1727 N N . VAL A 1 221 ? 29.673 -17.352 -45.886 1.00 60.91 221 VAL A N 1
ATOM 1728 C CA . VAL A 1 221 ? 29.685 -18.314 -47.005 1.00 60.91 221 VAL A CA 1
ATOM 1729 C C . VAL A 1 221 ? 29.583 -17.596 -48.357 1.00 60.91 221 VAL A C 1
ATOM 1731 O O . VAL A 1 221 ? 30.345 -17.893 -49.274 1.00 60.91 221 VAL A O 1
ATOM 1734 N N . MET A 1 222 ? 28.714 -16.589 -48.475 1.00 58.34 222 MET A N 1
ATOM 1735 C CA . MET A 1 222 ? 28.549 -15.798 -49.700 1.00 58.34 222 MET A CA 1
ATOM 1736 C C . MET A 1 222 ? 29.789 -14.940 -50.017 1.00 58.34 222 MET A C 1
ATOM 1738 O O . MET A 1 222 ? 30.171 -14.817 -51.181 1.00 58.34 222 MET A O 1
ATOM 1742 N N . SER A 1 223 ? 30.485 -14.418 -48.998 1.00 58.59 223 SER A N 1
ATOM 1743 C CA . SER A 1 223 ? 31.764 -13.718 -49.184 1.00 58.59 223 SER A CA 1
ATOM 1744 C C . SER A 1 223 ? 32.904 -14.652 -49.607 1.00 58.59 223 SER A C 1
ATOM 1746 O O . SER A 1 223 ? 33.790 -14.208 -50.331 1.00 58.59 223 SER A O 1
ATOM 1748 N N . LEU A 1 224 ? 32.894 -15.923 -49.184 1.00 58.62 224 LEU A N 1
ATOM 1749 C CA . LEU A 1 224 ? 33.902 -16.917 -49.580 1.00 58.62 224 LEU A CA 1
ATOM 1750 C C . LEU A 1 224 ? 33.724 -17.373 -51.037 1.00 58.62 224 LEU A C 1
ATOM 1752 O O . LEU A 1 224 ? 34.708 -17.538 -51.746 1.00 58.62 224 LEU A O 1
ATOM 1756 N N . ILE A 1 225 ? 32.476 -17.532 -51.490 1.00 59.44 225 ILE A N 1
ATOM 1757 C CA . ILE A 1 225 ? 32.142 -17.902 -52.878 1.00 59.44 225 ILE A CA 1
ATOM 1758 C C . ILE A 1 225 ? 32.450 -16.759 -53.857 1.00 59.44 225 ILE A C 1
ATOM 1760 O O . ILE A 1 225 ? 32.769 -17.012 -55.007 1.00 59.44 225 ILE A O 1
ATOM 1764 N N . SER A 1 226 ? 32.393 -15.504 -53.406 1.00 57.19 226 SER A N 1
ATOM 1765 C CA . SER A 1 226 ? 32.706 -14.330 -54.241 1.00 57.19 226 SER A CA 1
ATOM 1766 C C . SER A 1 226 ? 34.214 -14.103 -54.459 1.00 57.19 226 SER A C 1
ATOM 1768 O O . SER A 1 226 ? 34.593 -13.260 -55.266 1.00 57.19 226 SER A O 1
ATOM 1770 N N . LEU A 1 227 ? 35.068 -14.795 -53.697 1.00 59.41 227 LEU A N 1
ATOM 1771 C CA . LEU A 1 227 ? 36.536 -14.694 -53.719 1.00 59.41 227 LEU A CA 1
ATOM 1772 C C . LEU A 1 227 ? 37.207 -15.850 -54.491 1.00 59.41 227 LEU A C 1
ATOM 1774 O O . LEU A 1 227 ? 38.432 -15.853 -54.615 1.00 59.41 227 LEU A O 1
ATOM 1778 N N . LEU A 1 228 ? 36.413 -16.811 -54.975 1.00 53.88 228 LEU A N 1
ATOM 1779 C CA . LEU A 1 228 ? 36.805 -18.013 -55.721 1.00 53.88 228 LEU A CA 1
ATOM 1780 C C . LEU A 1 228 ? 36.359 -17.880 -57.181 1.00 53.88 228 LEU A C 1
ATOM 1782 O O . LEU A 1 228 ? 37.158 -18.264 -58.062 1.00 53.88 228 LEU A O 1
#

pLDDT: mean 88.63, std 8.68, range [53.88, 97.06]

Radius of gyration: 29.85 Å; chains: 1; bounding box: 64×46×98 Å

Organism: Oncorhynchus tshawytscha (NCBI:txid74940)

Secondary structure (DSSP, 8-state):
-HHHHHHHHHHHHHHHHHHHHHHHHHHHHHHHHHHHHHHHHHHHTS-HHHHHHS-HHHHHHIIIIIHHIIIIIHHHHHHHHHHHHHHHHHHHHHHHHH-GGGGGTHHHHHHHHHHHHHHHHHHHHHHHHHHHHHHHHHHHHHHHHHHTHHHHHHHT-HHHHHHHHHHHHHHHHHHHHHHHHHHHHHHHHHHHHHHHHHHHHHHHHHHHHHHHHHHHHHHHHHHHHTT-

Sequence (228 aa):
MRLGVYGALGASQGIAVFCYSISVSIGGILASRYLHQSMLYNVLRSPMSFFERTPSGNLVNRFSKETDTIDSIIPSIIKMFMGSMFNVVGSCVVILIATPLVAIIIPPLGILYFFVQRFYVASSRQLKRLESVSRSPVYTHFNETLLGASVIRAFGEQERFIRESDGRVDHNQKAYYPSIVANRWLAVRLELVGNCTVMSLISLCCRWLAVRLEFVGNCTVMSLISLL